Protein AF-A0A7S0ACR6-F1 (afdb_monomer_lite)

Structure (mmCIF, N/CA/C/O backbone):
data_AF-A0A7S0ACR6-F1
#
_entry.id   AF-A0A7S0ACR6-F1
#
loop_
_atom_site.group_PDB
_atom_site.id
_atom_site.type_symbol
_atom_site.label_atom_id
_atom_site.label_alt_id
_atom_site.label_comp_id
_atom_site.label_asym_id
_atom_site.label_entity_id
_atom_site.label_seq_id
_atom_site.pdbx_PDB_ins_code
_atom_site.Cartn_x
_atom_site.Cartn_y
_atom_site.Cartn_z
_atom_site.occupancy
_atom_site.B_iso_or_equiv
_atom_site.auth_seq_id
_atom_site.auth_comp_id
_atom_site.auth_asym_id
_atom_site.auth_atom_id
_atom_site.pdbx_PDB_model_num
ATOM 1 N N . ALA A 1 1 ? 30.383 -49.046 47.111 1.00 48.97 1 ALA A N 1
ATOM 2 C CA . ALA A 1 1 ? 29.188 -48.589 47.847 1.00 48.97 1 ALA A CA 1
ATOM 3 C C . ALA A 1 1 ? 28.003 -48.548 46.883 1.00 48.97 1 ALA A C 1
ATOM 5 O O . ALA A 1 1 ? 27.987 -47.711 45.991 1.00 48.97 1 ALA A O 1
ATOM 6 N N . ARG A 1 2 ? 27.086 -49.520 46.974 1.00 42.91 2 ARG A N 1
ATOM 7 C CA . ARG A 1 2 ? 25.869 -49.611 46.148 1.00 42.91 2 ARG A CA 1
ATOM 8 C C . ARG A 1 2 ? 24.682 -49.187 47.012 1.00 42.91 2 ARG A C 1
ATOM 10 O O . ARG A 1 2 ? 24.525 -49.716 48.106 1.00 42.91 2 ARG A O 1
ATOM 17 N N . ALA A 1 3 ? 23.909 -48.216 46.534 1.00 51.53 3 ALA A N 1
ATOM 18 C CA . ALA A 1 3 ? 22.749 -47.680 47.240 1.00 51.53 3 ALA A CA 1
ATOM 19 C C . ALA A 1 3 ? 21.559 -48.665 47.204 1.00 51.53 3 ALA A C 1
ATOM 21 O O . ALA A 1 3 ? 21.395 -49.372 46.204 1.00 51.53 3 ALA A O 1
ATOM 22 N N . PRO A 1 4 ? 20.733 -48.721 48.266 1.00 60.66 4 PRO A N 1
ATOM 23 C CA . PRO A 1 4 ? 19.616 -49.651 48.364 1.00 60.66 4 PRO A CA 1
ATOM 24 C C . PRO A 1 4 ? 18.423 -49.182 47.519 1.00 60.66 4 PRO A C 1
ATOM 26 O O . PRO A 1 4 ? 17.981 -48.038 47.601 1.00 60.66 4 PRO A O 1
ATOM 29 N N . THR A 1 5 ? 17.893 -50.090 46.704 1.00 65.19 5 THR A N 1
ATOM 30 C CA . THR A 1 5 ? 16.648 -49.916 45.946 1.00 65.19 5 THR A CA 1
ATOM 31 C C . THR A 1 5 ? 15.424 -49.940 46.870 1.00 65.19 5 THR A C 1
ATOM 33 O O . THR A 1 5 ? 15.329 -50.847 47.700 1.00 65.19 5 THR A O 1
ATOM 36 N N . PRO A 1 6 ? 14.465 -49.007 46.719 1.00 65.31 6 PRO A N 1
ATOM 37 C CA . PRO A 1 6 ? 13.260 -48.969 47.541 1.00 65.31 6 PRO A CA 1
ATOM 38 C C . PRO A 1 6 ? 12.220 -50.027 47.117 1.00 65.31 6 PRO A C 1
ATOM 40 O O . PRO A 1 6 ? 12.207 -50.465 45.960 1.00 65.31 6 PRO A O 1
ATOM 43 N N . PRO A 1 7 ? 11.332 -50.436 48.043 1.00 62.00 7 PRO A N 1
ATOM 44 C CA . PRO A 1 7 ? 10.367 -51.504 47.821 1.00 62.00 7 PRO A CA 1
ATOM 45 C C . PRO A 1 7 ? 9.235 -51.075 46.878 1.00 62.00 7 PRO A C 1
ATOM 47 O O . PRO A 1 7 ? 8.673 -49.983 46.974 1.00 62.00 7 PRO A O 1
ATOM 50 N N . ARG A 1 8 ? 8.881 -51.980 45.960 1.00 56.66 8 ARG A N 1
ATOM 51 C CA . ARG A 1 8 ? 7.734 -51.846 45.056 1.00 56.66 8 ARG A CA 1
ATOM 52 C C . ARG A 1 8 ? 6.433 -52.018 45.841 1.00 56.66 8 ARG A C 1
ATOM 54 O O . ARG A 1 8 ? 6.061 -53.135 46.182 1.00 56.66 8 ARG A O 1
ATOM 61 N N . HIS A 1 9 ? 5.722 -50.918 46.066 1.00 57.00 9 HIS A N 1
ATOM 62 C CA . HIS A 1 9 ? 4.336 -50.948 46.521 1.00 57.00 9 HIS A CA 1
ATOM 63 C C . HIS A 1 9 ? 3.421 -51.414 45.380 1.00 57.00 9 HIS A C 1
ATOM 65 O O . HIS A 1 9 ? 3.277 -50.747 44.353 1.00 57.00 9 HIS A O 1
ATOM 71 N N . SER A 1 10 ? 2.797 -52.574 45.567 1.00 56.94 10 SER A N 1
ATOM 72 C CA . SER A 1 10 ? 1.698 -53.090 44.757 1.00 56.94 10 SER A CA 1
ATOM 73 C C . SER A 1 10 ? 0.473 -52.183 44.916 1.00 56.94 10 SER A C 1
ATOM 75 O O . SER A 1 10 ? -0.309 -52.308 45.855 1.00 56.94 10 SER A O 1
ATOM 77 N N . SER A 1 11 ? 0.313 -51.234 43.991 1.00 57.12 11 SER A N 1
ATOM 78 C CA . SER A 1 11 ? -0.896 -50.411 43.893 1.00 57.12 11 SER A CA 1
ATOM 79 C C . SER A 1 11 ? -2.075 -51.270 43.449 1.00 57.12 11 SER A C 1
ATOM 81 O O . SER A 1 11 ? -2.223 -51.600 42.271 1.00 57.12 11 SER A O 1
ATOM 83 N N . VAL A 1 12 ? -2.921 -51.616 44.414 1.00 57.50 12 VAL A N 1
ATOM 84 C CA . VAL A 1 12 ? -4.278 -52.113 44.196 1.00 57.50 12 VAL A CA 1
ATOM 85 C C . VAL A 1 12 ? -5.034 -51.053 43.392 1.00 57.50 12 VAL A C 1
ATOM 87 O O . VAL A 1 12 ? -5.338 -49.971 43.894 1.00 57.50 12 VAL A O 1
ATOM 90 N N . ARG A 1 13 ? -5.304 -51.339 42.113 1.00 55.16 13 ARG A N 1
ATOM 91 C CA . ARG A 1 13 ? -6.190 -50.526 41.272 1.00 55.16 13 ARG A CA 1
ATOM 92 C C . ARG A 1 13 ? -7.619 -50.681 41.787 1.00 55.16 13 ARG A C 1
ATOM 94 O O . ARG A 1 13 ? -8.343 -51.570 41.353 1.00 55.16 13 ARG A O 1
ATOM 101 N N . LEU A 1 14 ? -8.022 -49.797 42.698 1.00 57.03 14 LEU A N 1
ATOM 102 C CA . LEU A 1 14 ? -9.430 -49.486 42.905 1.00 57.03 14 LEU A CA 1
ATOM 103 C C . LEU A 1 14 ? -9.967 -48.872 41.609 1.00 57.03 14 LEU A C 1
ATOM 105 O O . LEU A 1 14 ? -9.632 -47.745 41.245 1.00 57.03 14 LEU A O 1
ATOM 109 N N . SER A 1 15 ? -10.783 -49.643 40.902 1.00 58.97 15 SER A N 1
ATOM 110 C CA . SER A 1 15 ? -11.654 -49.182 39.828 1.00 58.97 15 SER A CA 1
ATOM 111 C C . SER A 1 15 ? -12.593 -48.105 40.374 1.00 58.97 15 SER A C 1
ATOM 113 O O . SER A 1 15 ? -13.616 -48.407 40.985 1.00 58.97 15 SER A O 1
ATOM 115 N N . GLN A 1 16 ? -12.211 -46.840 40.184 1.00 53.81 16 GLN A N 1
ATOM 116 C CA . GLN A 1 16 ? -13.083 -45.706 40.453 1.00 53.81 16 GLN A CA 1
ATOM 117 C C . GLN A 1 16 ? -14.223 -45.677 39.422 1.00 53.81 16 GLN A C 1
ATOM 119 O O . GLN A 1 16 ? -13.953 -45.755 38.219 1.00 53.81 16 GLN A O 1
ATOM 124 N N . PRO A 1 17 ? -15.488 -45.547 39.854 1.00 53.91 17 PRO A N 1
ATOM 125 C CA . PRO A 1 17 ? -16.610 -45.354 38.947 1.00 53.91 17 PRO A CA 1
ATOM 126 C C . PRO A 1 17 ? -16.483 -43.996 38.244 1.00 53.91 17 PRO A C 1
ATOM 128 O O . PRO A 1 17 ? -16.398 -42.943 38.877 1.00 53.91 17 PRO A O 1
ATOM 131 N N . SER A 1 18 ? -16.464 -44.018 36.913 1.00 55.88 18 SER A N 1
ATOM 132 C CA . SER A 1 18 ? -16.371 -42.847 36.041 1.00 55.88 18 SER A CA 1
ATOM 133 C C . SER A 1 18 ? -17.658 -42.004 36.073 1.00 55.88 18 SER A C 1
ATOM 135 O O . SER A 1 18 ? -18.503 -42.099 35.185 1.00 55.88 18 SER A O 1
ATOM 137 N N . LEU A 1 19 ? -17.815 -41.159 37.093 1.00 55.81 19 LEU A N 1
ATOM 138 C CA . LEU A 1 19 ? -18.891 -40.166 37.238 1.00 55.81 19 LEU A CA 1
ATOM 139 C C . LEU A 1 19 ? -18.545 -38.844 36.519 1.00 55.81 19 LEU A C 1
ATOM 141 O O . LEU A 1 19 ? -18.329 -37.825 37.167 1.00 55.81 19 LEU A O 1
ATOM 145 N N . VAL A 1 20 ? -18.449 -38.829 35.181 1.00 57.66 20 VAL A N 1
ATOM 146 C CA . VAL A 1 20 ? -18.057 -37.597 34.438 1.00 57.66 20 VAL A CA 1
ATOM 147 C C . VAL A 1 20 ? -19.019 -37.193 33.303 1.00 57.66 20 VAL A C 1
ATOM 149 O O . VAL A 1 20 ? -18.827 -36.175 32.644 1.00 57.66 20 VAL A O 1
ATOM 152 N N . THR A 1 21 ? -20.135 -37.887 33.080 1.00 58.56 21 THR A N 1
ATOM 153 C CA . THR A 1 21 ? -21.017 -37.593 31.927 1.00 58.56 21 THR A CA 1
ATOM 154 C C . THR A 1 21 ? -22.092 -36.513 32.150 1.00 58.56 21 THR A C 1
ATOM 156 O O . THR A 1 21 ? -22.712 -36.079 31.181 1.00 58.56 21 THR A O 1
ATOM 159 N N . GLY A 1 22 ? -22.274 -35.981 33.366 1.00 57.31 22 GLY A N 1
ATOM 160 C CA . GLY A 1 22 ? -23.359 -35.027 33.678 1.00 57.31 22 GLY A CA 1
ATOM 161 C C . GLY A 1 22 ? -23.128 -33.548 33.310 1.00 57.31 22 GLY A C 1
ATOM 162 O O . GLY A 1 22 ? -24.079 -32.776 33.246 1.00 57.31 22 GLY A O 1
ATOM 163 N N . GLY A 1 23 ? -21.891 -33.113 33.043 1.00 58.72 23 GLY A N 1
ATOM 164 C CA . GLY A 1 23 ? -21.579 -31.681 32.864 1.00 58.72 23 GLY A CA 1
ATOM 165 C C . GLY A 1 23 ? -21.932 -31.083 31.492 1.00 58.72 23 GLY A C 1
ATOM 166 O O . GLY A 1 23 ? -21.976 -29.860 31.339 1.00 58.72 23 GLY A O 1
ATOM 167 N N . ARG A 1 24 ? -22.173 -31.920 30.473 1.00 67.12 24 ARG A N 1
ATOM 168 C CA . ARG A 1 24 ? -22.403 -31.455 29.090 1.00 67.12 24 ARG A CA 1
ATOM 169 C C . ARG A 1 24 ? -23.808 -30.889 28.868 1.00 67.12 24 ARG A C 1
ATOM 171 O O . ARG A 1 24 ? -23.956 -29.934 28.110 1.00 67.12 24 ARG A O 1
ATOM 178 N N . THR A 1 25 ? -24.821 -31.423 29.546 1.00 74.19 25 THR A N 1
ATOM 179 C CA . THR A 1 25 ? -26.224 -31.011 29.362 1.00 74.19 25 THR A CA 1
ATOM 180 C C . THR A 1 25 ? -26.511 -29.642 29.983 1.00 74.19 25 THR A C 1
ATOM 182 O O . THR A 1 25 ? -27.193 -28.823 29.368 1.00 74.19 25 THR A O 1
ATOM 185 N N . LEU A 1 26 ? -25.916 -29.336 31.143 1.00 77.69 26 LEU A N 1
ATOM 186 C CA . LEU A 1 26 ? -26.096 -28.045 31.819 1.00 77.69 26 LEU A CA 1
ATOM 187 C C . LEU A 1 26 ? -25.532 -26.876 30.994 1.00 77.69 26 LEU A C 1
ATOM 189 O O . LEU A 1 26 ? -26.211 -25.867 30.806 1.00 77.69 26 LEU A O 1
ATOM 193 N N . ARG A 1 27 ? -24.328 -27.036 30.424 1.00 83.69 27 ARG A N 1
ATOM 194 C CA . ARG A 1 27 ? -23.722 -26.019 29.543 1.00 83.69 27 ARG A CA 1
ATOM 195 C C . ARG A 1 27 ? -24.548 -25.785 28.282 1.00 83.69 27 ARG A C 1
ATOM 197 O O . ARG A 1 27 ? -24.642 -24.654 27.815 1.00 83.69 27 ARG A O 1
ATOM 204 N N . HIS A 1 28 ? -25.162 -26.835 27.737 1.00 88.50 28 HIS A N 1
ATOM 205 C CA . HIS A 1 28 ? -26.002 -26.706 26.551 1.00 88.50 28 HIS A CA 1
ATOM 206 C C . HIS A 1 28 ? -27.299 -25.938 26.844 1.00 88.50 28 HIS A C 1
ATOM 208 O O . HIS A 1 28 ? -27.712 -25.115 26.024 1.00 88.50 28 HIS A O 1
ATOM 214 N N . ARG A 1 29 ? -27.915 -26.161 28.014 1.00 88.56 29 ARG A N 1
ATOM 215 C CA . ARG A 1 29 ? -29.108 -25.419 28.452 1.00 88.56 29 ARG A CA 1
ATOM 216 C C . ARG A 1 29 ? -28.797 -23.940 28.682 1.00 88.56 29 ARG A C 1
ATOM 218 O O . ARG A 1 29 ? -29.515 -23.097 28.160 1.00 88.56 29 ARG A O 1
ATOM 225 N N . GLN A 1 30 ? -27.691 -23.635 29.364 1.00 92.44 30 GLN A N 1
ATOM 226 C CA . GLN A 1 30 ? -27.240 -22.254 29.582 1.00 92.44 30 GLN A CA 1
ATOM 227 C C . GLN A 1 30 ? -26.920 -21.531 28.267 1.00 92.44 30 GLN A C 1
ATOM 229 O O . GLN A 1 30 ? -27.293 -20.378 28.092 1.00 92.44 30 GLN A O 1
ATOM 234 N N . ARG A 1 31 ? -26.273 -22.212 27.310 1.00 92.25 31 ARG A N 1
ATOM 235 C CA . ARG A 1 31 ? -25.980 -21.629 25.993 1.00 92.25 31 ARG A CA 1
ATOM 236 C C . ARG A 1 31 ? -27.249 -21.352 25.186 1.00 92.25 31 ARG A C 1
ATOM 238 O O . ARG A 1 31 ? -27.299 -20.324 24.529 1.00 92.25 31 ARG A O 1
ATOM 245 N N . ARG A 1 32 ? -28.254 -22.237 25.239 1.00 94.00 32 ARG A N 1
ATOM 246 C CA . ARG A 1 32 ? -29.556 -21.996 24.591 1.00 94.00 32 ARG A CA 1
ATOM 247 C C . ARG A 1 32 ? -30.261 -20.783 25.187 1.00 94.00 32 ARG A C 1
ATOM 249 O O . ARG A 1 32 ? -30.632 -19.907 24.427 1.00 94.00 32 ARG A O 1
ATOM 256 N N . GLN A 1 33 ? -30.338 -20.698 26.515 1.00 94.69 33 GLN A N 1
ATOM 257 C CA . GLN A 1 33 ? -30.935 -19.541 27.190 1.00 94.69 33 GLN A CA 1
ATOM 258 C C . GLN A 1 33 ? -30.212 -18.231 26.850 1.00 94.69 33 GLN A C 1
ATOM 260 O O . GLN A 1 33 ? -30.859 -17.221 26.621 1.00 94.69 33 GLN A O 1
ATOM 265 N N . LEU A 1 34 ? -28.876 -18.242 26.761 1.00 94.44 34 LEU A N 1
ATOM 266 C CA . LEU A 1 34 ? -28.110 -17.065 26.340 1.00 94.44 34 LEU A CA 1
ATOM 267 C C . LEU A 1 34 ? -28.430 -16.649 24.894 1.00 94.44 34 LEU A C 1
ATOM 269 O O . LEU A 1 34 ? -28.537 -15.461 24.621 1.00 94.44 34 LEU A O 1
ATOM 273 N N . VAL A 1 35 ? -28.535 -17.610 23.970 1.00 95.31 35 VAL A N 1
ATOM 274 C CA . VAL A 1 35 ? -28.866 -17.325 22.563 1.00 95.31 35 VAL A CA 1
ATOM 275 C C . VAL A 1 35 ? -30.284 -16.777 22.448 1.00 95.31 35 VAL A C 1
ATOM 277 O O . VAL A 1 35 ? -30.465 -15.770 21.785 1.00 95.31 35 VAL A O 1
ATOM 280 N N . GLU A 1 36 ? -31.242 -17.367 23.160 1.00 96.50 36 GLU A N 1
ATOM 281 C CA . GLU A 1 36 ? -32.637 -16.913 23.199 1.00 96.50 36 GLU A CA 1
ATOM 282 C C . GLU A 1 36 ? -32.746 -15.480 23.745 1.00 96.50 36 GLU A C 1
ATOM 284 O O . GLU A 1 36 ? -33.357 -14.628 23.113 1.00 96.50 36 GLU A O 1
ATOM 289 N N . MET A 1 37 ? -32.038 -15.163 24.838 1.00 94.31 37 MET A N 1
ATOM 290 C CA . MET A 1 37 ? -31.958 -13.788 25.353 1.00 94.31 37 MET A CA 1
ATOM 291 C C . MET A 1 37 ? -31.299 -12.806 24.370 1.00 94.31 37 MET A C 1
ATOM 293 O O . MET A 1 37 ? -31.645 -11.627 24.346 1.00 94.31 37 MET A O 1
ATOM 297 N N . LEU A 1 38 ? -30.306 -13.256 23.593 1.00 92.69 38 LEU A N 1
ATOM 298 C CA . LEU A 1 38 ? -29.653 -12.423 22.579 1.00 92.69 38 LEU A CA 1
ATOM 299 C C . LEU A 1 38 ? -30.563 -12.193 21.370 1.00 92.69 38 LEU A C 1
ATOM 301 O O . LEU A 1 38 ? -30.569 -11.090 20.838 1.00 92.69 38 LEU A O 1
ATOM 305 N N . GLU A 1 39 ? -31.308 -13.207 20.935 1.00 93.88 39 GLU A N 1
ATOM 306 C CA . GLU A 1 39 ? -32.289 -13.095 19.852 1.00 93.88 39 GLU A CA 1
ATOM 307 C C . GLU A 1 39 ? -33.421 -12.147 20.255 1.00 93.88 39 GLU A C 1
ATOM 309 O O . GLU A 1 39 ? -33.674 -11.184 19.534 1.00 93.88 39 GLU A O 1
ATOM 314 N N . GLU A 1 40 ? -33.994 -12.320 21.451 1.00 95.94 40 GLU A N 1
ATOM 315 C CA . GLU A 1 40 ? -35.027 -11.428 21.992 1.00 95.94 40 GLU A CA 1
ATOM 316 C C . GLU A 1 40 ? -34.527 -9.979 22.072 1.00 95.94 40 GLU A C 1
ATOM 318 O O . GLU A 1 40 ? -35.188 -9.072 21.575 1.00 95.94 40 GLU A O 1
ATOM 323 N N . GLY A 1 41 ? -33.318 -9.747 22.598 1.00 91.44 41 GLY A N 1
ATOM 324 C CA . GLY A 1 41 ? -32.744 -8.400 22.666 1.00 91.44 41 GLY A CA 1
ATOM 325 C C . GLY A 1 41 ? -32.419 -7.781 21.297 1.00 91.44 41 GLY A C 1
ATOM 326 O O . GLY A 1 41 ? -32.387 -6.556 21.160 1.00 91.44 41 GLY A O 1
ATOM 327 N N . VAL A 1 42 ? -32.153 -8.597 20.270 1.00 92.19 42 VAL A N 1
ATOM 328 C CA . VAL A 1 42 ? -31.971 -8.125 18.886 1.00 92.19 42 VAL A CA 1
ATOM 329 C C . VAL A 1 42 ? -33.321 -7.768 18.261 1.00 92.19 42 VAL A C 1
ATOM 331 O O . VAL A 1 42 ? -33.407 -6.742 17.584 1.00 92.19 42 VAL A O 1
ATOM 334 N N . GLU A 1 43 ? -34.366 -8.559 18.513 1.00 92.19 43 GLU A N 1
ATOM 335 C CA . GLU A 1 43 ? -35.729 -8.306 18.033 1.00 92.19 43 GLU A CA 1
ATOM 336 C C . GLU A 1 43 ? -36.370 -7.081 18.697 1.00 92.19 43 GLU A C 1
ATOM 338 O O . GLU A 1 43 ? -36.975 -6.264 18.002 1.00 92.19 43 GLU A O 1
ATOM 343 N N . THR A 1 44 ? -36.187 -6.889 20.010 1.00 92.38 44 THR A N 1
ATOM 344 C CA . THR A 1 44 ? -36.667 -5.685 20.717 1.00 92.38 44 THR A CA 1
ATOM 345 C C . THR A 1 44 ? -35.893 -4.427 20.331 1.00 92.38 44 THR A C 1
ATOM 347 O O . THR A 1 44 ? -36.361 -3.312 20.560 1.00 92.38 44 THR A O 1
ATOM 350 N N . GLY A 1 45 ? -34.719 -4.583 19.713 1.00 86.06 45 GLY A N 1
ATOM 351 C CA . GLY A 1 45 ? -33.837 -3.487 19.328 1.00 86.06 45 GLY A CA 1
ATOM 352 C C . GLY A 1 45 ? -32.964 -2.954 20.469 1.00 86.06 45 GLY A C 1
ATOM 353 O O . GLY A 1 45 ? -32.146 -2.064 20.227 1.00 86.06 45 GLY A O 1
ATOM 354 N N . ASP A 1 46 ? -33.062 -3.522 21.675 1.00 83.88 46 ASP A N 1
ATOM 355 C CA . ASP A 1 46 ? -32.230 -3.156 22.831 1.00 83.88 46 ASP A CA 1
ATOM 356 C C . ASP A 1 46 ? -30.744 -3.497 22.608 1.00 83.88 46 ASP A C 1
ATOM 358 O O . ASP A 1 46 ? -29.851 -2.836 23.142 1.00 83.88 46 ASP A O 1
ATOM 362 N N . LEU A 1 47 ? -30.459 -4.500 21.768 1.00 82.62 47 LEU A N 1
ATOM 363 C CA . LEU A 1 47 ? -29.115 -4.891 21.327 1.00 82.62 47 LEU A CA 1
ATOM 364 C C . LEU A 1 47 ? -28.725 -4.295 19.964 1.00 82.62 47 LEU A C 1
ATOM 366 O O . LEU A 1 47 ? -27.842 -4.830 19.285 1.00 82.62 47 LEU A O 1
ATOM 370 N N . GLN A 1 48 ? -29.328 -3.181 19.536 1.00 80.44 48 GLN A N 1
ATOM 371 C CA . GLN A 1 48 ? -28.822 -2.471 18.362 1.00 80.44 48 GLN A CA 1
ATOM 372 C C . GLN A 1 48 ? -27.456 -1.854 18.667 1.00 80.44 48 GLN A C 1
ATOM 374 O O . GLN A 1 48 ? -27.320 -0.874 19.398 1.00 80.44 48 GLN A O 1
ATOM 379 N N . ALA A 1 49 ? -26.413 -2.423 18.064 1.00 79.94 49 ALA A N 1
ATOM 380 C CA . ALA A 1 49 ? -25.107 -1.791 18.045 1.00 79.94 49 ALA A CA 1
ATOM 381 C C . ALA A 1 49 ? -25.223 -0.454 17.299 1.00 79.94 49 ALA A C 1
ATOM 383 O O . ALA A 1 49 ? -25.428 -0.430 16.085 1.00 79.94 49 ALA A O 1
ATOM 384 N N . ASP A 1 50 ? -25.086 0.667 18.010 1.00 87.50 50 ASP A N 1
ATOM 385 C CA . ASP A 1 50 ? -25.050 1.977 17.367 1.00 87.50 50 ASP A CA 1
ATOM 386 C C . ASP A 1 50 ? -23.735 2.130 16.593 1.00 87.50 50 ASP A C 1
ATOM 388 O O . ASP A 1 50 ? -22.739 2.646 17.091 1.00 87.50 50 ASP A O 1
ATOM 392 N N . TRP A 1 51 ? -23.707 1.680 15.340 1.00 85.50 51 TRP A N 1
ATOM 393 C CA . TRP A 1 51 ? -22.523 1.754 14.481 1.00 85.50 51 TRP A CA 1
ATOM 394 C C . TRP A 1 51 ? -22.023 3.192 14.278 1.00 85.50 51 TRP A C 1
ATOM 396 O O . TRP A 1 51 ? -20.861 3.400 13.916 1.00 85.50 51 TRP A O 1
ATOM 406 N N . ARG A 1 52 ? -22.866 4.205 14.534 1.00 90.25 52 ARG A N 1
ATOM 407 C CA . ARG A 1 52 ? -22.504 5.619 14.385 1.00 90.25 52 ARG A CA 1
ATOM 408 C C . ARG A 1 52 ? -21.456 6.039 15.407 1.00 90.25 52 ARG A C 1
ATOM 410 O O . ARG A 1 52 ? -20.622 6.879 15.068 1.00 90.25 52 ARG A O 1
ATOM 417 N N . ILE A 1 53 ? -21.427 5.428 16.595 1.00 92.06 53 ILE A N 1
ATOM 418 C CA . ILE A 1 53 ? -20.414 5.731 17.621 1.00 92.06 53 ILE A CA 1
ATOM 419 C C . ILE A 1 53 ? -19.010 5.307 17.171 1.00 92.06 53 ILE A C 1
ATOM 421 O O . ILE A 1 53 ? -18.023 5.937 17.541 1.00 92.06 53 ILE A O 1
ATOM 425 N N . TYR A 1 54 ? -18.912 4.280 16.323 1.00 92.88 54 TYR A N 1
ATOM 426 C CA . TYR A 1 54 ? -17.654 3.785 15.755 1.00 92.88 54 TYR A CA 1
ATOM 427 C C . TYR A 1 54 ? -17.247 4.513 14.467 1.00 92.88 54 TYR A C 1
ATOM 429 O O . TYR A 1 54 ? -16.272 4.136 13.810 1.00 92.88 54 TYR A O 1
ATOM 437 N N . ARG A 1 55 ? -17.963 5.573 14.077 1.00 95.19 55 ARG A N 1
ATOM 438 C CA . ARG A 1 55 ? -17.638 6.340 12.876 1.00 95.19 55 ARG A CA 1
ATOM 439 C C . ARG A 1 55 ? -16.314 7.073 13.062 1.00 95.19 55 ARG A C 1
ATOM 441 O O . ARG A 1 55 ? -16.175 7.915 13.944 1.00 95.19 55 ARG A O 1
ATOM 448 N N . ILE A 1 56 ? -15.358 6.814 12.168 1.00 95.69 56 ILE A N 1
ATOM 449 C CA . ILE A 1 56 ? -14.061 7.505 12.167 1.00 95.69 56 ILE A CA 1
ATOM 450 C C . ILE A 1 56 ? -14.297 9.024 12.042 1.00 95.69 56 ILE A C 1
ATOM 452 O O . ILE A 1 56 ? -14.939 9.447 11.062 1.00 95.69 56 ILE A O 1
ATOM 456 N N . PRO A 1 57 ? -13.779 9.841 12.982 1.00 96.00 57 PRO A N 1
ATOM 457 C CA . PRO A 1 57 ? -13.874 11.296 12.936 1.00 96.00 57 PRO A CA 1
ATOM 458 C C . PRO A 1 57 ? -13.386 11.883 11.605 1.00 96.00 57 PRO A C 1
ATOM 460 O O . PRO A 1 57 ? -12.457 11.374 10.977 1.00 96.00 57 PRO A O 1
ATOM 463 N N . ALA A 1 58 ? -14.020 12.965 11.147 1.00 95.94 58 ALA A N 1
ATOM 464 C CA . ALA A 1 58 ? -13.765 13.524 9.815 1.00 95.94 58 ALA A CA 1
ATOM 465 C C . ALA A 1 58 ? -12.332 14.060 9.633 1.00 95.94 58 ALA A C 1
ATOM 467 O O . ALA A 1 58 ? -11.795 14.028 8.527 1.00 95.94 58 ALA A O 1
ATOM 468 N N . ASN A 1 59 ? -11.706 14.560 10.698 1.00 95.62 59 ASN A N 1
ATOM 469 C CA . ASN A 1 59 ? -10.299 14.968 10.712 1.00 95.62 59 ASN A CA 1
ATOM 470 C C . ASN A 1 59 ? -9.363 13.771 10.475 1.00 95.62 59 ASN A C 1
ATOM 472 O O . ASN A 1 59 ? -8.544 13.822 9.562 1.00 95.62 59 ASN A O 1
ATOM 476 N N . GLU A 1 60 ? -9.545 12.682 11.221 1.00 95.12 60 GLU A N 1
ATOM 477 C CA . GLU A 1 60 ? -8.719 11.469 11.125 1.00 95.12 60 GLU A CA 1
ATOM 478 C C . GLU A 1 60 ? -8.906 10.762 9.782 1.00 95.12 60 GLU A C 1
ATOM 480 O O . GLU A 1 60 ? -7.942 10.374 9.126 1.00 95.12 60 GLU A O 1
ATOM 485 N N . ARG A 1 61 ? -10.155 10.682 9.308 1.00 95.19 61 ARG A N 1
ATOM 486 C CA . ARG A 1 61 ? -10.475 10.125 7.990 1.00 95.19 61 ARG A CA 1
ATOM 487 C C . ARG A 1 61 ? -9.759 10.882 6.873 1.00 95.19 61 ARG A C 1
ATOM 489 O O . ARG A 1 61 ? -9.145 10.259 6.013 1.00 95.19 61 ARG A O 1
ATOM 496 N N . ARG A 1 62 ? -9.825 12.221 6.886 1.00 95.44 62 ARG A N 1
ATOM 497 C CA . ARG A 1 62 ? -9.136 13.063 5.895 1.00 95.44 62 ARG A CA 1
ATOM 498 C C . ARG A 1 62 ? -7.625 12.879 5.964 1.00 95.44 62 ARG A C 1
ATOM 500 O O . ARG A 1 62 ? -7.008 12.709 4.922 1.00 95.44 62 ARG A O 1
ATOM 507 N N . ALA A 1 63 ? -7.047 12.858 7.165 1.00 92.69 63 ALA A N 1
ATOM 508 C CA . ALA A 1 63 ? -5.613 12.643 7.341 1.00 92.69 63 ALA A CA 1
ATOM 509 C C . ALA A 1 63 ? -5.154 11.306 6.730 1.00 92.69 63 ALA A C 1
ATOM 511 O O . ALA A 1 63 ? -4.206 11.284 5.945 1.00 92.69 63 ALA A O 1
ATOM 512 N N . MET A 1 64 ? -5.875 10.217 7.010 1.00 93.50 64 MET A N 1
ATOM 513 C CA . MET A 1 64 ? -5.562 8.883 6.489 1.00 93.50 64 MET A CA 1
ATOM 514 C C . MET A 1 64 ? -5.714 8.788 4.967 1.00 93.50 64 MET A C 1
ATOM 516 O O . MET A 1 64 ? -4.832 8.248 4.300 1.00 93.50 64 MET A O 1
ATOM 520 N N . ILE A 1 65 ? -6.786 9.357 4.402 1.00 93.31 65 ILE A N 1
ATOM 521 C CA . ILE A 1 65 ? -6.993 9.400 2.945 1.00 93.31 65 ILE A CA 1
ATOM 522 C C . ILE A 1 65 ? -5.867 10.186 2.262 1.00 93.31 65 ILE A C 1
ATOM 524 O O . ILE A 1 65 ? -5.282 9.699 1.296 1.00 93.31 65 ILE A O 1
ATOM 528 N N . THR A 1 66 ? -5.521 11.371 2.775 1.00 94.75 66 THR A N 1
ATOM 529 C CA . THR A 1 66 ? -4.442 12.202 2.219 1.00 94.75 66 THR A CA 1
ATOM 530 C C . THR A 1 66 ? -3.098 11.482 2.262 1.00 94.75 66 THR A C 1
ATOM 532 O O . THR A 1 66 ? -2.356 11.495 1.276 1.00 94.75 66 THR A O 1
ATOM 535 N N . GLN A 1 67 ? -2.778 10.831 3.384 1.00 90.31 67 GLN A N 1
ATOM 536 C CA . GLN A 1 67 ? -1.536 10.078 3.539 1.00 90.31 67 GLN A CA 1
ATOM 537 C C . GLN A 1 67 ? -1.463 8.925 2.537 1.00 90.31 67 GLN A C 1
ATOM 539 O O . GLN A 1 67 ? -0.459 8.769 1.840 1.00 90.31 67 GLN A O 1
ATOM 544 N N . TYR A 1 68 ? -2.536 8.146 2.432 1.00 93.56 68 TYR A N 1
ATOM 545 C CA . TYR A 1 68 ? -2.604 7.031 1.504 1.00 93.56 68 TYR A CA 1
ATOM 546 C C . TYR A 1 68 ? -2.472 7.486 0.046 1.00 93.56 68 TYR A C 1
ATOM 548 O O . TYR A 1 68 ? -1.667 6.935 -0.704 1.00 93.56 68 TYR A O 1
ATOM 556 N N . TYR A 1 69 ? -3.204 8.531 -0.346 1.00 94.31 69 TYR A N 1
ATOM 557 C CA . TYR A 1 69 ? -3.121 9.082 -1.696 1.00 94.31 69 TYR A CA 1
ATOM 558 C C . TYR A 1 69 ? -1.704 9.569 -2.022 1.00 94.31 69 TYR A C 1
ATOM 560 O O . TYR A 1 69 ? -1.157 9.229 -3.069 1.00 94.31 69 TYR A O 1
ATOM 568 N N . SER A 1 70 ? -1.064 10.283 -1.091 1.00 93.00 70 SER A N 1
ATOM 569 C CA . SER A 1 70 ? 0.324 10.731 -1.245 1.00 93.00 70 SER A CA 1
ATOM 570 C C . SER A 1 70 ? 1.284 9.553 -1.439 1.00 93.00 70 SER A C 1
ATOM 572 O O . SER A 1 70 ? 2.145 9.593 -2.316 1.00 93.00 70 SER A O 1
ATOM 574 N N . MET A 1 71 ? 1.113 8.465 -0.679 1.00 91.12 71 MET A N 1
ATOM 575 C CA . MET A 1 71 ? 1.902 7.243 -0.862 1.00 91.12 71 MET A CA 1
ATOM 576 C C . MET A 1 71 ? 1.670 6.605 -2.237 1.00 91.12 71 MET A C 1
ATOM 578 O O . MET A 1 71 ? 2.641 6.218 -2.889 1.00 91.12 71 MET A O 1
ATOM 582 N N . LYS A 1 72 ? 0.418 6.523 -2.708 1.00 91.75 72 LYS A N 1
ATOM 583 C CA . LYS A 1 72 ? 0.095 6.009 -4.050 1.00 91.75 72 LYS A CA 1
ATOM 584 C C . LYS A 1 72 ? 0.735 6.854 -5.154 1.00 91.75 72 LYS A C 1
ATOM 5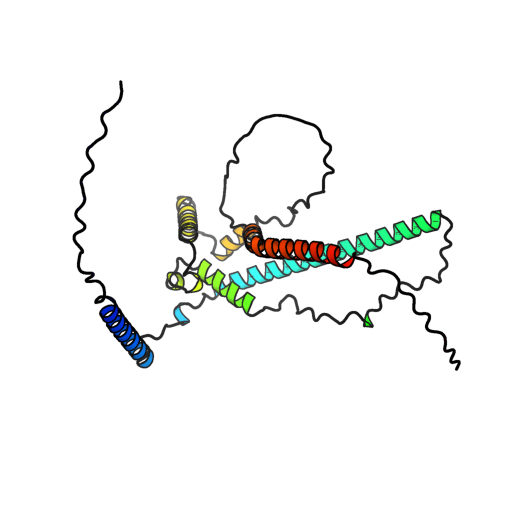86 O O . LYS A 1 72 ? 1.351 6.292 -6.060 1.00 91.75 72 LYS A O 1
ATOM 591 N N . VAL A 1 73 ? 0.658 8.182 -5.054 1.00 94.00 73 VAL A N 1
ATOM 592 C CA . VAL A 1 73 ? 1.306 9.113 -5.995 1.00 94.00 73 VAL A CA 1
ATOM 593 C C . VAL A 1 73 ? 2.814 8.884 -6.027 1.00 94.00 73 VAL A C 1
ATOM 595 O O . VAL A 1 73 ? 3.381 8.697 -7.101 1.00 94.00 73 VAL A O 1
ATOM 598 N N . LEU A 1 74 ? 3.465 8.831 -4.862 1.00 93.12 74 LEU A N 1
ATOM 599 C CA . LEU A 1 74 ? 4.909 8.606 -4.769 1.00 93.12 74 LEU A CA 1
ATOM 600 C C . LEU A 1 74 ? 5.319 7.248 -5.344 1.00 93.12 74 LEU A C 1
ATOM 602 O O . LEU A 1 74 ? 6.303 7.162 -6.077 1.00 93.12 74 LEU A O 1
ATOM 606 N N . LYS A 1 75 ? 4.560 6.186 -5.047 1.00 91.19 75 LYS A N 1
ATOM 607 C CA . LYS A 1 75 ? 4.803 4.847 -5.599 1.00 91.19 75 LYS A CA 1
ATOM 608 C C . LYS A 1 75 ? 4.711 4.861 -7.125 1.00 91.19 75 LYS A C 1
ATOM 610 O O . LYS A 1 75 ? 5.584 4.306 -7.788 1.00 91.19 75 LYS A O 1
ATOM 615 N N . ARG A 1 76 ? 3.698 5.532 -7.682 1.00 90.19 76 ARG A N 1
ATOM 616 C CA . ARG A 1 76 ? 3.543 5.678 -9.133 1.00 90.19 76 ARG A CA 1
ATOM 617 C C . ARG A 1 76 ? 4.691 6.469 -9.750 1.00 90.19 76 ARG A C 1
ATOM 619 O O . ARG A 1 76 ? 5.262 6.002 -10.727 1.00 90.19 76 ARG A O 1
ATOM 626 N N . ALA A 1 77 ? 5.046 7.615 -9.173 1.00 92.44 77 ALA A N 1
ATOM 627 C CA . ALA A 1 77 ? 6.144 8.444 -9.663 1.00 92.44 77 ALA A CA 1
ATOM 628 C C . ALA A 1 77 ? 7.455 7.647 -9.718 1.00 92.44 77 ALA A C 1
ATOM 630 O O . ALA A 1 77 ? 8.107 7.614 -10.754 1.00 92.44 77 ALA A O 1
ATOM 631 N N . ARG A 1 78 ? 7.782 6.899 -8.654 1.00 93.25 78 ARG A N 1
ATOM 632 C CA . ARG A 1 78 ? 8.961 6.014 -8.620 1.00 93.25 78 ARG A CA 1
ATOM 633 C C . ARG A 1 78 ? 8.919 4.932 -9.694 1.00 93.25 78 ARG A C 1
ATOM 635 O O . ARG A 1 78 ? 9.922 4.694 -10.356 1.00 93.25 78 ARG A O 1
ATOM 642 N N . SER A 1 79 ? 7.768 4.288 -9.875 1.00 88.06 79 SER A N 1
ATOM 643 C CA . SER A 1 79 ? 7.596 3.272 -10.915 1.00 88.06 79 SER A CA 1
ATOM 644 C C . SER A 1 79 ? 7.778 3.857 -12.317 1.00 88.06 79 SER A C 1
ATOM 646 O O . SER A 1 79 ? 8.411 3.219 -13.151 1.00 88.06 79 SER A O 1
ATOM 648 N N . GLN A 1 80 ? 7.281 5.071 -12.566 1.00 90.88 80 GLN A N 1
ATOM 649 C CA . GLN A 1 80 ? 7.467 5.769 -13.838 1.00 90.88 80 GLN A CA 1
ATOM 650 C C . GLN A 1 80 ? 8.927 6.162 -14.070 1.00 90.88 80 GLN A C 1
ATOM 652 O O . GLN A 1 80 ? 9.432 5.952 -15.168 1.00 90.88 80 GLN A O 1
ATOM 657 N N . THR A 1 81 ? 9.618 6.677 -13.050 1.00 94.25 81 THR A N 1
ATOM 658 C CA . THR A 1 81 ? 11.053 6.982 -13.134 1.00 94.25 81 THR A CA 1
ATOM 659 C C . THR A 1 81 ? 11.860 5.727 -13.448 1.00 94.25 81 THR A C 1
ATOM 661 O O . THR A 1 81 ? 12.636 5.732 -14.394 1.00 94.25 81 THR A O 1
ATOM 664 N N . SER A 1 82 ? 11.617 4.629 -12.729 1.00 92.38 82 SER A N 1
ATOM 665 C CA . SER A 1 82 ? 12.310 3.358 -12.962 1.00 92.38 82 SER A CA 1
ATOM 666 C C . SER A 1 82 ? 12.036 2.788 -14.358 1.00 92.38 82 SER A C 1
ATOM 668 O O . SER A 1 82 ? 12.957 2.321 -15.024 1.00 92.38 82 SER A O 1
ATOM 670 N N . PHE A 1 83 ? 10.790 2.867 -14.835 1.00 92.81 83 PHE A N 1
ATOM 671 C CA . PHE A 1 83 ? 10.445 2.472 -16.200 1.00 92.81 83 PHE A CA 1
ATOM 672 C C . PHE A 1 83 ? 11.192 3.322 -17.236 1.00 92.81 83 PHE A C 1
ATOM 674 O O . PHE A 1 83 ? 11.783 2.785 -18.169 1.00 92.81 83 PHE A O 1
ATOM 681 N N . HIS A 1 84 ? 11.213 4.640 -17.048 1.00 92.50 84 HIS A N 1
ATOM 682 C CA . HIS A 1 84 ? 11.912 5.560 -17.937 1.00 92.50 84 HIS A CA 1
ATOM 683 C C . HIS A 1 84 ? 13.424 5.295 -17.973 1.00 92.50 84 HIS A C 1
ATOM 685 O O . HIS A 1 84 ? 14.003 5.234 -19.054 1.00 92.50 84 HIS A O 1
ATOM 691 N N . GLU A 1 85 ? 14.056 5.070 -16.819 1.00 94.25 85 GLU A N 1
ATOM 692 C CA . GLU A 1 85 ? 15.473 4.695 -16.728 1.00 94.25 85 GLU A CA 1
ATOM 693 C C . GLU A 1 85 ? 15.769 3.393 -17.484 1.00 94.25 85 GLU A C 1
ATOM 695 O O . GLU A 1 85 ? 16.754 3.316 -18.217 1.00 94.25 85 GLU A O 1
ATOM 700 N N . CYS A 1 86 ? 14.897 2.387 -17.366 1.00 94.62 86 CYS A N 1
ATOM 701 C CA . CYS A 1 86 ? 15.034 1.123 -18.089 1.00 94.62 86 CYS A CA 1
ATOM 702 C C . CYS A 1 86 ? 14.953 1.321 -19.610 1.00 94.62 86 CYS A C 1
ATOM 704 O O . CYS A 1 86 ? 15.799 0.807 -20.342 1.00 94.62 86 CYS A O 1
ATOM 706 N N . VAL A 1 87 ? 13.993 2.119 -20.089 1.00 92.94 87 VAL A N 1
ATOM 707 C CA . VAL A 1 87 ? 13.868 2.454 -21.517 1.00 92.94 87 VAL A CA 1
ATOM 708 C C . VAL A 1 87 ? 15.103 3.207 -22.012 1.00 92.94 87 VAL A C 1
ATOM 710 O O . VAL A 1 87 ? 15.639 2.880 -23.068 1.00 92.94 87 VAL A O 1
ATOM 713 N N . GLN A 1 88 ? 15.600 4.180 -21.245 1.00 95.38 88 GLN A N 1
ATOM 714 C CA . GLN A 1 88 ? 16.819 4.908 -21.597 1.00 95.38 88 GLN A CA 1
ATOM 715 C C . GLN A 1 88 ? 18.028 3.976 -21.709 1.00 95.38 88 GLN A C 1
ATOM 717 O O . GLN A 1 88 ? 18.779 4.073 -22.678 1.00 95.38 88 GLN A O 1
ATOM 722 N N . GLN A 1 89 ? 18.202 3.057 -20.757 1.00 94.75 89 GLN A N 1
ATOM 723 C CA . GLN A 1 89 ? 19.277 2.065 -20.798 1.00 94.75 89 GLN A CA 1
ATOM 724 C C . GLN A 1 89 ? 19.147 1.135 -22.005 1.00 94.75 89 GLN A C 1
ATOM 726 O O . GLN A 1 89 ? 20.136 0.903 -22.692 1.00 94.75 89 GLN A O 1
ATOM 731 N N . ALA A 1 90 ? 17.939 0.659 -22.314 1.00 92.88 90 ALA A N 1
ATOM 732 C CA . ALA A 1 90 ? 17.696 -0.181 -23.483 1.00 92.88 90 ALA A CA 1
ATOM 733 C C . ALA A 1 90 ? 18.088 0.524 -24.793 1.00 92.88 90 ALA A C 1
ATOM 735 O O . ALA A 1 90 ? 18.776 -0.068 -25.619 1.00 92.88 90 ALA A O 1
ATOM 736 N N . VAL A 1 91 ? 17.736 1.806 -24.947 1.00 90.56 91 VAL A N 1
ATOM 737 C CA . VAL A 1 91 ? 18.125 2.615 -26.117 1.00 90.56 91 VAL A CA 1
ATOM 738 C C . VAL A 1 91 ? 19.641 2.814 -26.191 1.00 90.56 91 VAL A C 1
ATOM 740 O O . VAL A 1 91 ? 20.216 2.808 -27.279 1.00 90.56 91 VAL A O 1
ATOM 743 N N . VAL A 1 92 ? 20.316 3.001 -25.052 1.00 94.38 92 VAL A N 1
ATOM 744 C CA . VAL A 1 92 ? 21.785 3.084 -25.013 1.00 94.38 92 VAL A CA 1
ATOM 745 C C . VAL A 1 92 ? 22.407 1.760 -25.460 1.00 94.38 92 VAL A C 1
ATOM 747 O O . VAL A 1 92 ? 23.253 1.774 -26.351 1.00 94.38 92 VAL A O 1
ATOM 750 N N . TYR A 1 93 ? 21.939 0.626 -24.933 1.00 94.94 93 TYR A N 1
ATOM 751 C CA . TYR A 1 93 ? 22.430 -0.696 -25.327 1.00 94.94 93 TYR A CA 1
ATOM 752 C C . TYR A 1 93 ? 22.185 -1.005 -26.805 1.00 94.94 93 TYR A C 1
ATOM 754 O O . TYR A 1 93 ? 23.072 -1.522 -27.477 1.00 94.94 93 TYR A O 1
ATOM 762 N N . GLU A 1 94 ? 21.020 -0.644 -27.343 1.00 90.19 94 GLU A N 1
ATOM 763 C CA . GLU A 1 94 ? 20.724 -0.788 -28.770 1.00 90.19 94 GLU A CA 1
ATOM 764 C C . GLU A 1 94 ? 21.739 -0.019 -29.630 1.00 90.19 94 GLU A C 1
ATOM 766 O O . GLU A 1 94 ? 22.287 -0.556 -30.596 1.00 90.19 94 GLU A O 1
ATOM 771 N N . ARG A 1 95 ? 22.057 1.225 -29.246 1.00 91.19 95 ARG A N 1
ATOM 772 C CA . ARG A 1 95 ? 23.062 2.044 -29.939 1.00 91.19 95 ARG A CA 1
ATOM 773 C C . ARG A 1 95 ? 24.456 1.435 -29.857 1.00 91.19 95 ARG A C 1
ATOM 775 O O . ARG A 1 95 ? 25.163 1.449 -30.861 1.00 91.19 95 ARG A O 1
ATOM 782 N N . GLU A 1 96 ? 24.850 0.914 -28.698 1.00 95.00 96 GLU A N 1
ATOM 783 C CA . GLU A 1 96 ? 26.143 0.248 -28.505 1.00 95.00 96 GLU A CA 1
ATOM 784 C C . GLU A 1 96 ? 26.268 -1.004 -29.381 1.00 95.00 96 GLU A C 1
ATOM 786 O O . GLU A 1 96 ? 27.270 -1.168 -30.076 1.00 95.00 96 GLU A O 1
ATOM 791 N N . VAL A 1 97 ? 25.232 -1.848 -29.430 1.00 93.69 97 VAL A N 1
ATOM 792 C CA . VAL A 1 97 ? 25.195 -3.038 -30.296 1.00 93.69 97 VAL A CA 1
ATOM 793 C C . VAL A 1 97 ? 25.278 -2.642 -31.767 1.00 93.69 97 VAL A C 1
ATOM 795 O O . VAL A 1 97 ? 26.059 -3.221 -32.519 1.00 93.69 97 VAL A O 1
ATOM 798 N N . HIS A 1 98 ? 24.527 -1.625 -32.188 1.00 87.81 98 HIS A N 1
ATOM 799 C CA . HIS A 1 98 ? 24.572 -1.149 -33.567 1.00 87.81 98 HIS A CA 1
ATOM 800 C C . HIS A 1 98 ? 25.959 -0.597 -33.942 1.00 87.81 98 HIS A C 1
ATOM 802 O O . HIS A 1 98 ? 26.474 -0.881 -35.024 1.00 87.81 98 HIS A O 1
ATOM 808 N N . GLN A 1 99 ? 26.606 0.148 -33.040 1.00 92.44 99 GLN A N 1
ATOM 809 C CA . GLN A 1 99 ? 27.983 0.617 -33.229 1.00 92.44 99 GLN A CA 1
ATOM 810 C C . GLN A 1 99 ? 28.980 -0.543 -33.313 1.00 92.44 99 GLN A C 1
ATOM 812 O O . GLN A 1 99 ? 29.860 -0.527 -34.172 1.00 92.44 99 GLN A O 1
ATOM 817 N N . PHE A 1 100 ? 28.825 -1.556 -32.460 1.00 95.25 100 PHE A N 1
ATOM 818 C CA . PHE A 1 100 ? 29.646 -2.760 -32.485 1.00 95.25 100 PHE A CA 1
ATOM 819 C C . PHE A 1 100 ? 29.498 -3.507 -33.814 1.00 95.25 100 PHE A C 1
ATOM 821 O O . PHE A 1 100 ? 30.498 -3.805 -34.455 1.00 95.25 100 PHE A O 1
ATOM 828 N N . LEU A 1 101 ? 28.274 -3.740 -34.293 1.00 93.44 101 LEU A N 1
ATOM 829 C CA . LEU A 1 101 ? 28.039 -4.389 -35.589 1.00 93.44 101 LEU A CA 1
ATOM 830 C C . LEU A 1 101 ? 28.675 -3.606 -36.742 1.00 93.44 101 LEU A C 1
ATOM 832 O O . LEU A 1 101 ? 29.337 -4.191 -37.600 1.00 93.44 101 LEU A O 1
ATOM 836 N N . LYS A 1 102 ? 28.552 -2.275 -36.719 1.00 92.75 102 LYS A N 1
ATOM 837 C CA . LYS A 1 102 ? 29.188 -1.399 -37.706 1.00 92.75 102 LYS A CA 1
ATOM 838 C C . LYS A 1 102 ? 30.715 -1.535 -37.709 1.00 92.75 102 LYS A C 1
ATOM 840 O O . LYS A 1 102 ? 31.323 -1.500 -38.775 1.00 92.75 102 LYS A O 1
ATOM 845 N N . PHE A 1 103 ? 31.337 -1.719 -36.543 1.00 95.94 103 PHE A N 1
ATOM 846 C CA . PHE A 1 103 ? 32.781 -1.954 -36.431 1.00 95.94 103 PHE A CA 1
ATOM 847 C C . PHE A 1 103 ? 33.230 -3.243 -37.145 1.00 95.94 103 PHE A C 1
ATOM 849 O O . PHE A 1 103 ? 34.313 -3.267 -37.721 1.00 95.94 103 PHE A O 1
ATOM 856 N N . PHE A 1 104 ? 32.385 -4.279 -37.192 1.00 97.00 104 PHE A N 1
ATOM 857 C CA . PHE A 1 104 ? 32.653 -5.528 -37.925 1.00 97.00 104 PHE A CA 1
ATOM 858 C C . PHE A 1 104 ? 32.324 -5.463 -39.425 1.00 97.00 104 PHE A C 1
ATOM 860 O O . PHE A 1 104 ? 32.327 -6.490 -40.100 1.00 97.00 104 PHE A O 1
ATOM 867 N N . GLY A 1 105 ? 32.047 -4.274 -39.964 1.00 94.69 105 GLY A N 1
ATOM 868 C CA . GLY A 1 105 ? 31.723 -4.105 -41.379 1.00 94.69 105 GLY A CA 1
ATOM 869 C C . GLY A 1 105 ? 30.293 -4.506 -41.737 1.00 94.69 105 GLY A C 1
ATOM 870 O O . GLY A 1 105 ? 29.991 -4.645 -42.920 1.00 94.69 105 GLY A O 1
ATOM 871 N N . ALA A 1 106 ? 29.396 -4.668 -40.754 1.00 93.19 106 ALA A N 1
ATOM 872 C CA . ALA A 1 106 ? 27.973 -4.739 -41.055 1.00 93.19 106 ALA A CA 1
ATOM 873 C C . ALA A 1 106 ? 27.540 -3.378 -41.618 1.00 93.19 106 ALA A C 1
ATOM 875 O O . ALA A 1 106 ? 27.493 -2.377 -40.895 1.00 93.19 106 ALA A O 1
ATOM 876 N N . GLU A 1 107 ? 27.268 -3.319 -42.921 1.00 84.69 107 GLU A N 1
ATOM 877 C CA . GLU A 1 107 ? 26.730 -2.111 -43.528 1.00 84.69 107 GLU A CA 1
ATOM 878 C C . GLU A 1 107 ? 25.344 -1.836 -42.946 1.00 84.69 107 GLU A C 1
ATOM 880 O O . GLU A 1 107 ? 24.456 -2.693 -42.954 1.00 84.69 107 GLU A O 1
ATOM 885 N N . SER A 1 108 ? 25.164 -0.621 -42.427 1.00 73.94 108 SER A N 1
ATOM 886 C CA . SER A 1 108 ? 23.872 -0.107 -41.982 1.00 73.94 108 SER A CA 1
ATOM 887 C C . SER A 1 108 ? 22.976 0.100 -43.203 1.00 73.94 108 SER A C 1
ATOM 889 O O . SER A 1 108 ? 22.764 1.228 -43.646 1.00 73.94 108 SER A O 1
ATOM 891 N N . SER A 1 109 ? 22.486 -0.987 -43.795 1.00 77.12 109 SER A N 1
ATOM 892 C CA . SER A 1 109 ? 21.466 -0.885 -44.827 1.00 77.12 109 SER A CA 1
ATOM 893 C C . SER A 1 109 ? 20.234 -0.216 -44.194 1.00 77.12 109 SER A C 1
ATOM 895 O O . SER A 1 109 ? 19.756 -0.654 -43.144 1.00 77.12 109 SER A O 1
ATOM 897 N N . PRO A 1 110 ? 19.705 0.870 -44.783 1.00 65.75 110 PRO A N 1
ATOM 898 C CA . PRO A 1 110 ? 18.556 1.595 -44.238 1.00 65.75 110 PRO A CA 1
ATOM 899 C C . PRO A 1 110 ? 17.246 0.784 -44.279 1.00 65.75 110 PRO A C 1
ATOM 901 O O . PRO A 1 110 ? 16.194 1.305 -43.927 1.00 65.75 110 PRO A O 1
ATOM 904 N N . SER A 1 111 ? 17.282 -0.489 -44.691 1.00 55.38 111 SER A N 1
ATOM 905 C CA . SER A 1 111 ? 16.120 -1.379 -44.766 1.00 55.38 111 SER A CA 1
ATOM 906 C C . SER A 1 111 ? 15.703 -1.977 -43.424 1.00 55.38 111 SER A C 1
ATOM 908 O O . SER A 1 111 ? 14.754 -2.761 -43.383 1.00 55.38 111 SER A O 1
ATOM 910 N N . HIS A 1 112 ? 16.367 -1.625 -42.320 1.00 57.06 112 HIS A N 1
ATOM 911 C CA . HIS A 1 112 ? 15.849 -1.952 -41.001 1.00 57.06 112 HIS A CA 1
ATOM 912 C C . HIS A 1 112 ? 14.672 -1.023 -40.708 1.00 57.06 112 HIS A C 1
ATOM 914 O O . HIS A 1 112 ? 14.819 0.041 -40.106 1.00 57.06 112 HIS A O 1
ATOM 920 N N . ASN A 1 113 ? 13.488 -1.430 -41.171 1.00 62.25 113 ASN A N 1
ATOM 921 C CA . ASN A 1 113 ? 12.234 -0.878 -40.686 1.00 62.25 113 ASN A CA 1
ATOM 922 C C . ASN A 1 113 ? 12.351 -0.816 -39.156 1.00 62.25 113 ASN A C 1
ATOM 924 O O . ASN A 1 113 ? 12.702 -1.845 -38.556 1.00 62.25 113 ASN A O 1
ATOM 928 N N . PRO A 1 114 ? 12.151 0.362 -38.529 1.00 65.44 114 PRO A N 1
ATOM 929 C CA . PRO A 1 114 ? 12.173 0.458 -37.078 1.00 65.44 114 PRO A CA 1
ATOM 930 C C . PRO A 1 114 ? 11.236 -0.631 -36.595 1.00 65.44 114 PRO A C 1
ATOM 932 O O . PRO A 1 114 ? 10.114 -0.692 -37.107 1.00 65.44 114 PRO A O 1
ATOM 935 N N . VAL A 1 115 ? 11.735 -1.534 -35.738 1.00 65.50 115 VAL A N 1
ATOM 936 C CA . VAL A 1 115 ? 10.969 -2.667 -35.209 1.00 65.50 115 VAL A CA 1
ATOM 937 C C . VAL A 1 115 ? 9.626 -2.096 -34.816 1.00 65.50 115 VAL A C 1
ATOM 939 O O . VAL A 1 115 ? 9.514 -1.347 -33.846 1.00 65.50 115 VAL A O 1
ATOM 942 N N . THR A 1 116 ? 8.633 -2.327 -35.671 1.00 67.56 116 THR A N 1
ATOM 943 C CA . THR A 1 116 ? 7.336 -1.705 -35.508 1.00 67.56 116 THR A CA 1
ATOM 944 C C . THR A 1 116 ? 6.733 -2.593 -34.460 1.00 67.56 116 THR A C 1
ATOM 946 O O . THR A 1 116 ? 6.216 -3.661 -34.779 1.00 67.56 116 THR A O 1
ATOM 949 N N . ILE A 1 117 ? 6.984 -2.245 -33.194 1.00 71.56 117 ILE A N 1
ATOM 950 C CA . ILE A 1 117 ? 6.439 -2.954 -32.050 1.00 71.56 117 ILE A CA 1
ATOM 951 C C . ILE A 1 117 ? 4.956 -3.009 -32.355 1.00 71.56 117 ILE A C 1
ATOM 953 O O . ILE A 1 117 ? 4.308 -1.965 -32.437 1.00 71.56 117 ILE A O 1
ATOM 957 N N . ASN A 1 118 ? 4.469 -4.208 -32.671 1.00 73.25 118 ASN A N 1
ATOM 958 C CA . ASN A 1 118 ? 3.119 -4.393 -33.155 1.00 73.25 118 ASN A CA 1
ATOM 959 C C . ASN A 1 118 ? 2.189 -4.179 -31.960 1.00 73.25 118 ASN A C 1
ATOM 961 O O . ASN A 1 118 ? 1.800 -5.117 -31.264 1.00 73.25 118 ASN A O 1
ATOM 965 N N . THR A 1 119 ? 1.901 -2.910 -31.680 1.00 73.06 119 THR A N 1
ATOM 966 C CA . THR A 1 119 ? 1.072 -2.448 -30.567 1.00 73.06 119 THR A CA 1
ATOM 967 C C . THR A 1 119 ? -0.347 -2.984 -30.681 1.00 73.06 119 THR A C 1
ATOM 969 O O . THR A 1 119 ? -1.037 -3.049 -29.670 1.00 73.06 119 THR A O 1
ATOM 972 N N . ALA A 1 120 ? -0.753 -3.459 -31.865 1.00 73.69 120 ALA A N 1
ATOM 973 C CA . ALA A 1 120 ? -2.041 -4.103 -32.090 1.00 73.69 120 ALA A CA 1
ATOM 974 C C . ALA A 1 120 ? -2.248 -5.368 -31.236 1.00 73.69 120 ALA A C 1
ATOM 976 O O . ALA A 1 120 ? -3.383 -5.665 -30.874 1.00 73.69 120 ALA A O 1
ATOM 977 N N . ASN A 1 121 ? -1.172 -6.077 -30.861 1.00 70.12 121 ASN A N 1
ATOM 978 C CA . ASN A 1 121 ? -1.257 -7.269 -30.006 1.00 70.12 121 ASN A CA 1
ATOM 979 C C . ASN A 1 121 ? -1.007 -6.985 -28.522 1.00 70.12 121 ASN A C 1
ATOM 981 O O . ASN A 1 121 ? -1.204 -7.874 -27.691 1.00 70.12 121 ASN A O 1
ATOM 985 N N . MET A 1 122 ? -0.614 -5.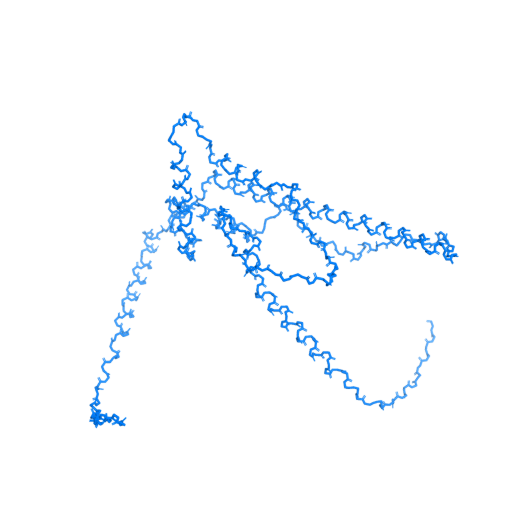761 -28.156 1.00 68.12 122 MET A N 1
ATOM 986 C CA . MET A 1 122 ? -0.669 -5.354 -26.758 1.00 68.12 122 MET A CA 1
ATOM 987 C C . MET A 1 122 ? -2.129 -5.056 -26.448 1.00 68.12 122 MET A C 1
ATOM 989 O O . MET A 1 122 ? -2.575 -3.916 -26.569 1.00 68.12 122 MET A O 1
ATOM 993 N N . GLN A 1 123 ? -2.884 -6.096 -26.070 1.00 70.19 123 GLN A N 1
ATOM 994 C CA . GLN A 1 123 ? -4.168 -5.902 -25.407 1.00 70.19 123 GLN A CA 1
ATOM 995 C C . GLN A 1 123 ? -3.957 -4.812 -24.368 1.00 70.19 123 GLN A C 1
ATOM 997 O O . GLN A 1 123 ? -3.078 -4.938 -23.512 1.00 70.19 123 GLN A O 1
ATOM 1002 N N . ALA A 1 124 ? -4.704 -3.719 -24.510 1.00 69.62 124 ALA A N 1
ATOM 1003 C CA . ALA A 1 124 ? -4.666 -2.623 -23.572 1.00 69.62 124 ALA A CA 1
ATOM 1004 C C . ALA A 1 124 ? -5.076 -3.202 -22.222 1.00 69.62 124 ALA A C 1
ATOM 1006 O O . ALA A 1 124 ? -6.262 -3.343 -21.927 1.00 69.62 124 ALA A O 1
ATOM 1007 N N . VAL A 1 125 ? -4.086 -3.606 -21.424 1.00 70.12 125 VAL A N 1
ATOM 1008 C CA . VAL A 1 125 ? -4.295 -3.941 -20.029 1.00 70.12 125 VAL A CA 1
ATOM 1009 C C . VAL A 1 125 ? -4.908 -2.676 -19.478 1.00 70.12 125 VAL A C 1
ATOM 1011 O O . VAL A 1 125 ? -4.247 -1.636 -19.444 1.00 70.12 125 VAL A O 1
ATOM 1014 N N . SER A 1 126 ? -6.204 -2.741 -19.177 1.00 68.88 126 SER A N 1
ATOM 1015 C CA . SER A 1 126 ? -6.958 -1.631 -18.622 1.00 68.88 126 SER A CA 1
ATOM 1016 C C . SER A 1 126 ? -6.325 -1.312 -17.278 1.00 68.88 126 SER A C 1
ATOM 1018 O O . SER A 1 126 ? -6.715 -1.848 -16.240 1.00 68.88 126 SER A O 1
ATOM 1020 N N . MET A 1 127 ? -5.289 -0.479 -17.301 1.00 79.50 127 MET A N 1
ATOM 1021 C CA . MET A 1 127 ? -4.653 0.014 -16.105 1.00 79.50 127 MET A CA 1
ATOM 1022 C C . MET A 1 127 ? -5.669 0.944 -15.481 1.00 79.50 127 MET A C 1
ATOM 1024 O O . MET A 1 127 ? -5.852 2.078 -15.933 1.00 79.50 127 MET A O 1
ATOM 1028 N N . LEU A 1 128 ? -6.361 0.425 -14.467 1.00 84.44 128 LEU A N 1
ATOM 1029 C CA . LEU A 1 128 ? -7.218 1.235 -13.626 1.00 84.44 128 LEU A CA 1
ATOM 1030 C C . LEU A 1 128 ? -6.439 2.499 -13.249 1.00 84.44 128 LEU A C 1
ATOM 1032 O O . LEU A 1 128 ? -5.238 2.422 -12.947 1.00 84.44 128 LEU A O 1
ATOM 1036 N N . PRO A 1 129 ? -7.083 3.673 -13.293 1.00 87.81 129 PRO A N 1
ATOM 1037 C CA . PRO A 1 129 ? -6.409 4.894 -12.912 1.00 87.81 129 PRO A CA 1
ATOM 1038 C C . PRO A 1 129 ? -5.791 4.742 -11.524 1.00 87.81 129 PRO A C 1
ATOM 1040 O O . PRO A 1 129 ? -6.386 4.136 -10.641 1.00 87.81 129 PRO A O 1
ATOM 1043 N N . PHE A 1 130 ? -4.604 5.300 -11.295 1.00 85.88 130 PHE A N 1
ATOM 1044 C CA . PHE A 1 130 ? -3.890 5.084 -10.028 1.00 85.88 130 PHE A CA 1
ATOM 1045 C C . PHE A 1 130 ? -4.642 5.594 -8.786 1.00 85.88 130 PHE A C 1
ATOM 1047 O O . PHE A 1 130 ? -4.316 5.202 -7.671 1.00 85.88 130 PHE A O 1
ATOM 1054 N N . TRP A 1 131 ? -5.610 6.497 -8.973 1.00 86.69 131 TRP A N 1
ATOM 1055 C CA . TRP A 1 131 ? -6.498 6.994 -7.921 1.00 86.69 131 TRP A CA 1
ATOM 1056 C C . TRP A 1 131 ? -7.671 6.057 -7.631 1.00 86.69 131 TRP A C 1
ATOM 1058 O O . TRP A 1 131 ? -8.431 6.308 -6.698 1.00 86.69 131 TRP A O 1
ATOM 1068 N N . HIS A 1 132 ? -7.841 5.001 -8.425 1.00 90.94 132 HIS A N 1
ATOM 1069 C CA . HIS A 1 132 ? -8.828 3.977 -8.158 1.00 90.94 132 HIS A CA 1
ATOM 1070 C C . HIS A 1 132 ? -8.484 3.271 -6.847 1.00 90.94 132 HIS A C 1
ATOM 1072 O O . HIS A 1 132 ? -7.316 3.000 -6.534 1.00 90.94 132 HIS A O 1
ATOM 1078 N N . PHE A 1 133 ? -9.531 3.024 -6.077 1.00 90.25 133 PHE A N 1
ATOM 1079 C CA . PHE A 1 133 ? -9.479 2.351 -4.797 1.00 90.25 133 PHE A CA 1
ATOM 1080 C C . PHE A 1 133 ? -10.246 1.051 -4.922 1.00 90.25 133 PHE A C 1
ATOM 1082 O O . PHE A 1 133 ? -11.412 1.068 -5.317 1.00 90.25 133 PHE A O 1
ATOM 1089 N N . THR A 1 134 ? -9.613 -0.051 -4.547 1.00 93.81 134 THR A N 1
ATOM 1090 C CA . THR A 1 134 ? -10.349 -1.295 -4.351 1.00 93.81 134 THR A CA 1
ATOM 1091 C C . THR A 1 134 ? -11.105 -1.246 -3.024 1.00 93.81 134 THR A C 1
ATOM 1093 O O . THR A 1 134 ? -10.766 -0.484 -2.111 1.00 93.81 134 THR A O 1
ATOM 1096 N N . GLU A 1 135 ? -12.148 -2.061 -2.907 1.00 95.00 135 GLU A N 1
ATOM 1097 C CA . GLU A 1 135 ? -12.892 -2.211 -1.654 1.00 95.00 135 GLU A CA 1
ATOM 1098 C C . GLU A 1 135 ? -11.970 -2.644 -0.504 1.00 95.00 135 GLU A C 1
ATOM 1100 O O . GLU A 1 135 ? -11.998 -2.053 0.576 1.00 95.00 135 GLU A O 1
ATOM 1105 N N . ASP A 1 136 ? -11.065 -3.587 -0.770 1.00 94.25 136 ASP A N 1
ATOM 1106 C CA . ASP A 1 136 ? -10.080 -4.065 0.201 1.00 94.25 136 ASP A CA 1
ATOM 1107 C C . ASP A 1 136 ? -9.177 -2.944 0.727 1.00 94.25 136 ASP A C 1
ATOM 1109 O O . ASP A 1 136 ? -8.888 -2.870 1.924 1.00 94.25 136 ASP A O 1
ATOM 1113 N N . GLU A 1 137 ? -8.752 -2.026 -0.147 1.00 94.44 137 GLU A N 1
ATOM 1114 C CA . GLU A 1 137 ? -7.955 -0.866 0.250 1.00 94.44 137 GLU A CA 1
ATOM 1115 C C . GLU A 1 137 ? -8.750 0.052 1.187 1.00 94.44 137 GLU A C 1
ATOM 1117 O O . GLU A 1 137 ? -8.212 0.518 2.195 1.00 94.44 137 GLU A O 1
ATOM 1122 N N . PHE A 1 138 ? -10.040 0.270 0.916 1.00 93.69 138 PHE A N 1
ATOM 1123 C CA . PHE A 1 138 ? -10.919 1.027 1.809 1.00 93.69 138 PHE A CA 1
ATOM 1124 C C . PHE A 1 138 ? -11.082 0.352 3.171 1.00 93.69 138 PHE A C 1
ATOM 1126 O O . PHE A 1 138 ? -10.930 1.015 4.202 1.00 93.69 138 PHE A O 1
ATOM 1133 N N . LEU A 1 139 ? -11.354 -0.954 3.195 1.00 93.00 139 LEU A N 1
ATOM 1134 C CA . LEU A 1 139 ? -11.497 -1.725 4.431 1.00 93.00 139 LEU A CA 1
ATOM 1135 C C . LEU A 1 139 ? -10.206 -1.697 5.256 1.00 93.00 139 LEU A C 1
ATOM 1137 O O . LEU A 1 139 ? -10.245 -1.475 6.470 1.00 93.00 139 LEU A O 1
ATOM 1141 N N . MET A 1 140 ? -9.054 -1.815 4.597 1.00 93.38 140 MET A N 1
ATOM 1142 C CA . MET A 1 140 ? -7.746 -1.677 5.230 1.00 93.38 140 MET A CA 1
ATOM 1143 C C . MET A 1 140 ? -7.548 -0.276 5.828 1.00 93.38 140 MET A C 1
ATOM 1145 O O . MET A 1 140 ? -7.109 -0.160 6.974 1.00 93.38 140 MET A O 1
ATOM 1149 N N . LEU A 1 141 ? -7.907 0.799 5.115 1.00 94.44 141 LEU A N 1
ATOM 1150 C CA . LEU A 1 141 ? -7.821 2.167 5.648 1.00 94.44 141 LEU A CA 1
ATOM 1151 C C . LEU A 1 141 ? -8.715 2.363 6.874 1.00 94.44 141 LEU A C 1
ATOM 1153 O O . LEU A 1 141 ? -8.299 3.012 7.838 1.00 94.44 141 LEU A O 1
ATOM 1157 N N . ILE A 1 142 ? -9.927 1.807 6.854 1.00 93.06 142 ILE A N 1
ATOM 1158 C CA . ILE A 1 142 ? -10.861 1.856 7.984 1.00 93.06 142 ILE A CA 1
ATOM 1159 C C . ILE A 1 142 ? -10.257 1.132 9.189 1.00 93.06 142 ILE A C 1
ATOM 1161 O O . ILE A 1 142 ? -10.224 1.697 10.286 1.00 93.06 142 ILE A O 1
ATOM 1165 N N . ALA A 1 143 ? -9.714 -0.070 8.987 1.00 93.75 143 ALA A N 1
ATOM 1166 C CA . ALA A 1 143 ? -9.065 -0.843 10.040 1.00 93.75 143 ALA A CA 1
ATOM 1167 C C . ALA A 1 143 ? -7.876 -0.085 10.650 1.00 93.75 143 ALA A C 1
ATOM 1169 O O . ALA A 1 143 ? -7.819 0.083 11.868 1.00 93.75 143 ALA A O 1
ATOM 1170 N N . LEU A 1 144 ? -6.976 0.454 9.822 1.00 93.38 144 LEU A N 1
ATOM 1171 C CA . LEU A 1 144 ? -5.825 1.240 10.283 1.00 93.38 144 LEU A CA 1
ATOM 1172 C C . LEU A 1 144 ? -6.252 2.503 11.040 1.00 93.38 144 LEU A C 1
ATOM 1174 O O . LEU A 1 144 ? -5.663 2.840 12.067 1.00 93.38 144 LEU A O 1
ATOM 1178 N N . SER A 1 145 ? -7.308 3.177 10.583 1.00 95.31 145 SER A N 1
ATOM 1179 C CA . SER A 1 145 ? -7.865 4.352 11.264 1.00 95.31 145 SER A CA 1
ATOM 1180 C C . SER A 1 145 ? -8.452 3.985 12.632 1.00 95.31 145 SER A C 1
ATOM 1182 O O . SER A 1 145 ? -8.193 4.658 13.629 1.00 95.31 145 SER A O 1
ATOM 1184 N N . ALA A 1 146 ? -9.197 2.881 12.725 1.00 94.62 146 ALA A N 1
ATOM 1185 C CA . ALA A 1 146 ? -9.734 2.392 13.994 1.00 94.62 146 ALA A CA 1
ATOM 1186 C C . ALA A 1 146 ? -8.622 1.960 14.970 1.00 94.62 146 ALA A C 1
ATOM 1188 O O . ALA A 1 146 ? -8.724 2.185 16.178 1.00 94.62 146 ALA A O 1
ATOM 1189 N N . GLN A 1 147 ? -7.528 1.397 14.454 1.00 93.94 147 GLN A N 1
ATOM 1190 C CA . GLN A 1 147 ? -6.327 1.072 15.228 1.00 93.94 147 GLN A CA 1
ATOM 1191 C C . GLN A 1 147 ? -5.568 2.324 15.681 1.00 93.94 147 GLN A C 1
ATOM 1193 O O . GLN A 1 147 ? -5.016 2.360 16.788 1.00 93.94 147 GLN A O 1
ATOM 1198 N N . ALA A 1 148 ? -5.532 3.381 14.862 1.00 92.62 148 ALA A N 1
ATOM 1199 C CA . ALA A 1 148 ? -5.027 4.702 15.246 1.00 92.62 148 ALA A CA 1
ATOM 1200 C C . ALA A 1 148 ? -5.756 5.228 16.488 1.00 92.62 148 ALA A C 1
ATOM 1202 O O . ALA A 1 148 ? -5.116 5.710 17.425 1.00 92.62 148 ALA A O 1
ATOM 1203 N N . LEU A 1 149 ? -7.067 5.000 16.531 1.00 94.56 149 LEU A N 1
ATOM 1204 C CA . LEU A 1 149 ? -7.988 5.481 17.552 1.00 94.56 149 LEU A CA 1
ATOM 1205 C C . LEU A 1 149 ? -8.190 4.537 18.740 1.00 94.56 149 LEU A C 1
ATOM 1207 O O . LEU A 1 149 ? -8.988 4.837 19.610 1.00 94.56 149 LEU A O 1
ATOM 1211 N N . ILE A 1 150 ? -7.435 3.444 18.871 1.00 94.44 150 ILE A N 1
ATOM 1212 C CA . ILE A 1 150 ? -7.643 2.426 19.924 1.00 94.44 150 ILE A CA 1
ATOM 1213 C C . ILE A 1 150 ? -7.730 2.966 21.371 1.00 94.44 150 ILE A C 1
ATOM 1215 O O . ILE A 1 150 ? -8.299 2.3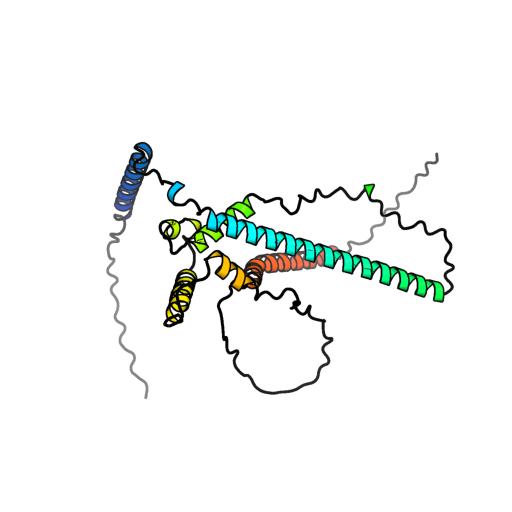19 22.247 1.00 94.44 150 ILE A O 1
ATOM 1219 N N . LYS A 1 151 ? -7.159 4.145 21.647 1.00 91.44 151 LYS A N 1
ATOM 1220 C CA . LYS A 1 151 ? -7.187 4.784 22.974 1.00 91.44 151 LYS A CA 1
ATOM 1221 C C . LYS A 1 151 ? -8.422 5.643 23.226 1.00 91.44 151 LYS A C 1
ATOM 1223 O O . LYS A 1 151 ? -8.703 5.956 24.381 1.00 91.44 151 LYS A O 1
ATOM 1228 N N . THR A 1 152 ? -9.128 6.062 22.183 1.00 94.38 152 THR A N 1
ATOM 1229 C CA . THR A 1 152 ? -10.349 6.852 22.315 1.00 94.38 152 THR A CA 1
ATOM 1230 C C . THR A 1 152 ? -11.535 5.901 22.442 1.00 94.38 152 THR A C 1
ATOM 1232 O O . THR A 1 152 ? -11.646 4.906 21.725 1.00 94.38 152 THR A O 1
ATOM 1235 N N . LYS A 1 153 ? -12.437 6.161 23.393 1.00 92.75 153 LYS A N 1
ATOM 1236 C CA . LYS A 1 153 ? -13.737 5.478 23.397 1.00 92.75 153 LYS A CA 1
ATOM 1237 C C . LYS A 1 153 ? -14.545 6.008 22.201 1.00 92.75 153 LYS A C 1
ATOM 1239 O O . LYS A 1 153 ? -14.477 7.212 21.953 1.00 92.75 153 LYS A O 1
ATOM 1244 N N . PRO A 1 154 ? -15.264 5.159 21.448 1.00 93.38 154 PRO A N 1
ATOM 1245 C CA . PRO A 1 154 ? -15.532 3.733 21.683 1.00 93.38 154 PRO A CA 1
ATOM 1246 C C . PRO A 1 154 ? -14.566 2.769 20.962 1.00 93.38 154 PRO A C 1
ATOM 1248 O O . PRO A 1 154 ? -14.716 1.554 21.057 1.00 93.38 154 PRO A O 1
ATOM 1251 N N . PHE A 1 155 ? -13.545 3.269 20.263 1.00 94.38 155 PHE A N 1
ATOM 1252 C CA . PHE A 1 155 ? -12.669 2.473 19.393 1.00 94.38 155 PHE A CA 1
ATOM 1253 C C . PHE A 1 155 ? -11.839 1.401 20.107 1.00 94.38 155 PHE A C 1
ATOM 1255 O O . PHE A 1 155 ? -11.353 0.479 19.451 1.00 94.38 155 PHE A O 1
ATOM 1262 N N . LYS A 1 156 ? -11.709 1.453 21.436 1.00 91.94 156 LYS A N 1
ATOM 1263 C CA . LYS A 1 156 ? -11.065 0.391 22.225 1.00 91.94 156 LYS A CA 1
ATOM 1264 C C . LYS A 1 156 ? -11.647 -1.000 21.929 1.00 91.94 156 LYS A C 1
ATOM 1266 O O . LYS A 1 156 ? -10.884 -1.955 21.790 1.00 91.94 156 LYS A O 1
ATOM 1271 N N . ASP A 1 157 ? -12.966 -1.082 21.759 1.00 89.75 157 ASP A N 1
ATOM 1272 C CA . ASP A 1 157 ? -13.701 -2.339 21.564 1.00 89.75 157 ASP A CA 1
ATOM 1273 C C . ASP A 1 157 ? -14.047 -2.613 20.089 1.00 89.75 157 ASP A C 1
ATOM 1275 O O . ASP A 1 157 ? -14.800 -3.537 19.772 1.00 89.75 157 ASP A O 1
ATOM 1279 N N . HIS A 1 158 ? -13.479 -1.825 19.170 1.00 91.00 158 HIS A N 1
ATOM 1280 C CA . HIS A 1 158 ? -13.708 -1.957 17.734 1.00 91.00 158 HIS A CA 1
ATOM 1281 C C . HIS A 1 158 ? -13.260 -3.342 17.217 1.00 91.00 158 HIS A C 1
ATOM 1283 O O . HIS A 1 158 ? -12.190 -3.817 17.612 1.00 91.00 158 HIS A O 1
ATOM 1289 N N . PRO A 1 159 ? -14.002 -3.988 16.292 1.00 89.50 159 PRO A N 1
ATOM 1290 C CA . PRO A 1 159 ? -13.659 -5.316 15.769 1.00 89.50 159 PRO A CA 1
ATOM 1291 C C . PRO A 1 159 ? -12.246 -5.392 15.172 1.00 89.50 159 PRO A C 1
ATOM 1293 O O . PRO A 1 159 ? -11.517 -6.327 15.478 1.00 89.50 159 PRO A O 1
ATOM 1296 N N . ALA A 1 160 ? -11.797 -4.365 14.441 1.00 90.88 160 ALA A N 1
ATOM 1297 C CA . ALA A 1 160 ? -10.424 -4.286 13.906 1.00 90.88 160 ALA A CA 1
ATOM 1298 C C . ALA A 1 160 ? -9.302 -4.263 14.973 1.00 90.88 160 ALA A C 1
ATOM 1300 O O . ALA A 1 160 ? -8.126 -4.398 14.636 1.00 90.88 160 ALA A O 1
ATOM 1301 N N . ASN A 1 161 ? -9.655 -4.076 16.250 1.00 90.75 161 ASN A N 1
ATOM 1302 C CA . ASN A 1 161 ? -8.734 -4.084 17.386 1.00 90.75 161 ASN A CA 1
ATOM 1303 C C . ASN A 1 161 ? -8.805 -5.393 18.195 1.00 90.75 161 ASN A C 1
ATOM 1305 O O . ASN A 1 161 ? -7.988 -5.585 19.105 1.00 90.75 161 ASN A O 1
ATOM 1309 N N . LYS A 1 162 ? -9.761 -6.289 17.899 1.00 87.56 162 LYS A N 1
ATOM 1310 C CA . LYS A 1 162 ? -9.912 -7.605 18.535 1.00 87.56 162 LYS A CA 1
ATOM 1311 C C . LYS A 1 162 ? -8.946 -8.586 17.859 1.00 87.56 162 LYS A C 1
ATOM 1313 O O . LYS A 1 162 ? -9.216 -9.063 16.770 1.00 87.56 162 LYS A O 1
ATOM 1318 N N . GLY A 1 163 ? -7.799 -8.848 18.487 1.00 84.44 163 GLY A N 1
ATOM 1319 C CA . GLY A 1 163 ? -6.783 -9.780 17.966 1.00 84.44 163 GLY A CA 1
ATOM 1320 C C . GLY A 1 163 ? -5.384 -9.185 17.808 1.00 84.44 163 GLY A C 1
ATOM 1321 O O . GLY A 1 163 ? -4.440 -9.914 17.526 1.00 84.44 163 GLY A O 1
ATOM 1322 N N . LEU A 1 164 ? -5.218 -7.880 18.044 1.00 84.88 164 LEU A N 1
ATOM 1323 C CA . LEU A 1 164 ? -3.882 -7.298 18.134 1.00 84.88 164 LEU A CA 1
ATOM 1324 C C . LEU A 1 164 ? -3.165 -7.837 19.383 1.00 84.88 164 LEU A C 1
ATOM 1326 O O . LEU A 1 164 ? -3.750 -7.777 20.471 1.00 84.88 164 LEU A O 1
ATOM 1330 N N . PRO A 1 165 ? -1.914 -8.321 19.269 1.00 85.31 165 PRO A N 1
ATOM 1331 C CA . PRO A 1 165 ? -1.141 -8.743 20.427 1.00 85.31 165 PRO A CA 1
ATOM 1332 C C . PRO A 1 165 ? -1.005 -7.587 21.426 1.00 85.31 165 PRO A C 1
ATOM 1334 O O . PRO A 1 165 ? -0.794 -6.429 21.055 1.00 85.31 165 PRO A O 1
ATOM 1337 N N . GLU A 1 166 ? -1.117 -7.903 22.717 1.00 81.50 166 GLU A N 1
ATOM 1338 C CA . GLU A 1 166 ? -1.124 -6.912 23.804 1.00 81.50 166 GLU A CA 1
ATOM 1339 C C . GLU A 1 166 ? 0.163 -6.061 23.835 1.00 81.50 166 GLU A C 1
ATOM 1341 O O . GLU A 1 166 ? 0.171 -4.921 24.303 1.00 81.50 166 GLU A O 1
ATOM 1346 N N . THR A 1 167 ? 1.253 -6.575 23.260 1.00 82.25 167 THR A N 1
ATOM 1347 C CA . THR A 1 167 ? 2.513 -5.849 23.058 1.00 82.25 167 THR A CA 1
ATOM 1348 C C . THR A 1 167 ? 2.335 -4.602 22.189 1.00 82.25 167 THR A C 1
ATOM 1350 O O . THR A 1 167 ? 2.824 -3.535 22.566 1.00 82.25 167 THR A O 1
ATOM 1353 N N . LEU A 1 168 ? 1.571 -4.687 21.094 1.00 75.06 168 LEU A N 1
ATOM 1354 C CA . LEU A 1 168 ? 1.272 -3.547 20.218 1.00 75.06 168 LEU A CA 1
ATOM 1355 C C . LEU A 1 168 ? 0.345 -2.538 20.905 1.00 75.06 168 LEU A C 1
ATOM 1357 O O . LEU A 1 168 ? 0.515 -1.325 20.757 1.00 75.06 168 LEU A O 1
ATOM 1361 N N . ARG A 1 169 ? -0.594 -3.020 21.730 1.00 73.06 169 ARG A N 1
ATOM 1362 C CA . ARG A 1 169 ? -1.456 -2.157 22.556 1.00 73.06 169 ARG A CA 1
ATOM 1363 C C . ARG A 1 169 ? -0.641 -1.359 23.578 1.00 73.06 169 ARG A C 1
ATOM 1365 O O . ARG A 1 169 ? -0.846 -0.151 23.723 1.00 73.06 169 ARG A O 1
ATOM 1372 N N . ARG A 1 170 ? 0.328 -2.003 24.238 1.00 75.25 170 ARG A N 1
ATOM 1373 C CA . ARG A 1 170 ? 1.214 -1.364 25.224 1.00 75.25 170 ARG A CA 1
ATOM 1374 C C . ARG A 1 170 ? 2.210 -0.390 24.603 1.00 75.25 170 ARG A C 1
ATOM 1376 O O . ARG A 1 170 ? 2.356 0.707 25.143 1.00 75.25 170 ARG A O 1
ATOM 1383 N N . GLN A 1 171 ? 2.858 -0.732 23.489 1.0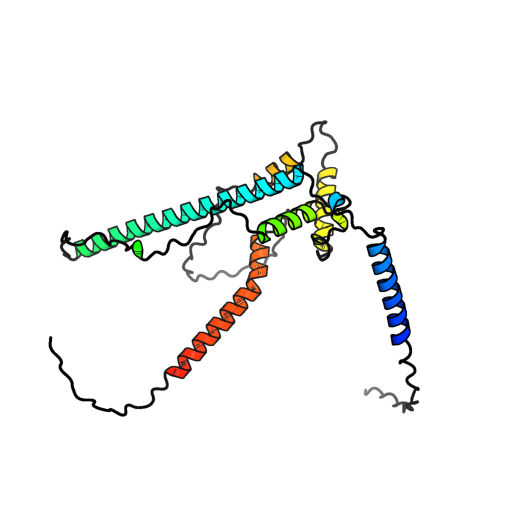0 72.88 171 GLN A N 1
ATOM 1384 C CA . GLN A 1 171 ? 3.832 0.158 22.834 1.00 72.88 171 GLN A CA 1
ATOM 1385 C C . GLN A 1 171 ? 3.217 1.517 22.501 1.00 72.88 171 GLN A C 1
ATOM 1387 O O . GLN A 1 171 ? 3.765 2.556 22.871 1.00 72.88 171 GLN A O 1
ATOM 1392 N N . LYS A 1 172 ? 2.002 1.514 21.945 1.00 65.62 172 LYS A N 1
ATOM 1393 C CA . LYS A 1 172 ? 1.314 2.755 21.598 1.00 65.62 172 LYS A CA 1
ATOM 1394 C C . LYS A 1 172 ? 1.020 3.611 22.825 1.00 65.62 172 LYS A C 1
ATOM 1396 O O . LYS A 1 172 ? 1.087 4.833 22.741 1.00 65.62 172 LYS A O 1
ATOM 1401 N N . SER A 1 173 ? 0.679 3.011 23.971 1.00 69.25 173 SER A N 1
ATOM 1402 C CA . SER A 1 173 ? 0.408 3.747 25.218 1.00 69.25 173 SER A CA 1
ATOM 1403 C C . SER A 1 173 ? 1.627 4.511 25.741 1.00 69.25 173 SER A C 1
ATOM 1405 O O . SER A 1 173 ? 1.475 5.689 26.066 1.00 69.25 173 SER A O 1
ATOM 1407 N N . LYS A 1 174 ? 2.820 3.900 25.698 1.00 73.31 174 LYS A N 1
ATOM 1408 C CA . LYS A 1 174 ? 4.073 4.517 26.158 1.00 73.31 174 LYS A CA 1
ATOM 1409 C C . LYS A 1 174 ? 4.482 5.735 25.332 1.00 73.31 174 LYS A C 1
ATOM 1411 O O . LYS A 1 174 ? 4.864 6.750 25.902 1.00 73.31 174 LYS A O 1
ATOM 1416 N N . GLU A 1 175 ? 4.311 5.684 24.014 1.00 68.00 175 GLU A N 1
ATOM 1417 C CA . GLU A 1 175 ? 4.672 6.811 23.141 1.00 68.00 175 GLU A CA 1
ATOM 1418 C C . GLU A 1 175 ? 3.841 8.072 23.419 1.00 68.00 175 GLU A C 1
ATOM 1420 O O . GLU A 1 175 ? 4.353 9.185 23.329 1.00 68.00 175 GLU A O 1
ATOM 1425 N N . ALA A 1 176 ? 2.569 7.925 23.814 1.00 66.25 176 ALA A N 1
ATOM 1426 C CA . ALA A 1 176 ? 1.752 9.088 24.170 1.00 66.25 176 ALA A CA 1
ATOM 1427 C C . ALA A 1 176 ? 2.075 9.647 25.560 1.00 66.25 176 ALA A C 1
ATOM 1429 O O . ALA A 1 176 ? 1.948 10.853 25.752 1.00 66.25 176 ALA A O 1
ATOM 1430 N N . SER A 1 177 ? 2.489 8.805 26.515 1.00 69.69 177 SER A N 1
ATOM 1431 C CA . SER A 1 177 ? 2.939 9.286 27.826 1.00 69.69 177 SER A CA 1
ATOM 1432 C C . SER A 1 177 ? 4.314 9.952 27.749 1.00 69.69 177 SER A C 1
ATOM 1434 O O . SER A 1 177 ? 4.526 10.982 28.379 1.00 69.69 177 SER A O 1
ATOM 1436 N N . GLU A 1 178 ? 5.231 9.432 26.929 1.00 67.62 178 GLU A N 1
ATOM 1437 C CA . GLU A 1 178 ? 6.569 10.017 26.759 1.00 67.62 178 GLU A CA 1
ATOM 1438 C C . GLU A 1 178 ? 6.536 11.333 25.973 1.00 67.62 178 GLU A C 1
ATOM 1440 O O . GLU A 1 178 ? 7.256 12.270 26.322 1.00 67.62 178 GLU A O 1
ATOM 1445 N N . ALA A 1 179 ? 5.640 11.462 24.988 1.00 61.16 179 ALA A N 1
ATOM 1446 C CA . ALA A 1 179 ? 5.409 12.729 24.293 1.00 61.16 179 ALA A CA 1
ATOM 1447 C C . ALA A 1 179 ? 4.780 13.819 25.189 1.00 61.16 179 ALA A C 1
ATOM 1449 O O . ALA A 1 179 ? 4.821 14.992 24.825 1.00 61.16 179 ALA A O 1
ATOM 1450 N N . GLY A 1 180 ? 4.196 13.450 26.337 1.00 59.72 180 GLY A N 1
ATOM 1451 C CA . GLY A 1 180 ? 3.652 14.389 27.325 1.00 59.72 180 GLY A CA 1
ATOM 1452 C C . GLY A 1 180 ? 4.627 14.757 28.450 1.00 59.72 180 GLY A C 1
ATOM 1453 O O . GLY A 1 180 ? 4.540 15.852 28.994 1.00 59.72 180 GLY A O 1
ATOM 1454 N N . ALA A 1 181 ? 5.577 13.879 28.788 1.00 55.81 181 ALA A N 1
ATOM 1455 C CA . ALA A 1 181 ? 6.436 14.048 29.965 1.00 55.81 181 ALA A CA 1
ATOM 1456 C C . ALA A 1 181 ? 7.682 14.931 29.742 1.00 55.81 181 ALA A C 1
ATOM 1458 O O . ALA A 1 181 ? 8.303 15.361 30.707 1.00 55.81 181 ALA A O 1
ATOM 1459 N N . THR A 1 182 ? 8.050 15.245 28.496 1.00 55.50 182 THR A N 1
ATOM 1460 C CA . THR A 1 182 ? 9.219 16.098 28.181 1.00 55.50 182 THR A CA 1
ATOM 1461 C C . THR A 1 182 ? 8.873 17.569 27.911 1.00 55.50 182 THR A C 1
ATOM 1463 O O . THR A 1 182 ? 9.735 18.329 27.483 1.00 55.50 182 THR A O 1
ATOM 1466 N N . SER A 1 183 ? 7.638 18.008 28.190 1.00 48.19 183 SER A N 1
ATOM 1467 C CA . SER A 1 183 ? 7.162 19.373 27.886 1.00 48.19 183 SER A CA 1
ATOM 1468 C C . SER A 1 183 ? 6.810 20.209 29.128 1.00 48.19 183 SER A C 1
ATOM 1470 O O . SER A 1 183 ? 5.911 21.043 29.110 1.00 48.19 183 SER A O 1
ATOM 1472 N N . SER A 1 184 ? 7.543 20.018 30.225 1.00 49.00 184 SER A N 1
ATOM 1473 C CA . SER A 1 184 ? 7.502 20.909 31.390 1.00 49.00 184 SER A CA 1
ATOM 1474 C C . SER A 1 184 ? 8.532 22.034 31.211 1.00 49.00 184 SER A C 1
ATOM 1476 O O . SER A 1 184 ? 9.667 21.867 31.648 1.00 49.00 184 SER A O 1
ATOM 1478 N N . ASN A 1 185 ? 8.143 23.122 30.518 1.00 48.78 185 ASN A N 1
ATOM 1479 C CA . ASN A 1 185 ? 8.612 24.528 30.679 1.00 48.78 185 ASN A CA 1
ATOM 1480 C C . ASN A 1 185 ? 8.650 25.400 29.402 1.00 48.78 185 ASN A C 1
ATOM 1482 O O . ASN A 1 185 ? 9.239 26.478 29.433 1.00 48.78 185 ASN A O 1
ATOM 1486 N N . GLN A 1 186 ? 7.992 25.039 28.293 1.00 45.84 186 GLN A N 1
ATOM 1487 C CA . GLN A 1 186 ? 7.829 25.981 27.170 1.00 45.84 186 GLN A CA 1
ATOM 1488 C C . GLN A 1 186 ? 6.362 26.168 26.766 1.00 45.84 186 GLN A C 1
ATOM 1490 O O . GLN A 1 186 ? 5.754 25.325 26.120 1.00 45.84 186 GLN A O 1
ATOM 1495 N N . SER A 1 187 ? 5.826 27.304 27.221 1.00 42.34 187 SER A N 1
ATOM 1496 C CA . SER A 1 187 ? 4.839 28.188 26.588 1.00 42.34 187 SER A CA 1
ATOM 1497 C C . SER A 1 187 ? 3.882 27.602 25.531 1.00 42.34 187 SER A C 1
ATOM 1499 O O . SER A 1 187 ? 4.244 27.339 24.389 1.00 42.34 187 SER A O 1
ATOM 1501 N N . ILE A 1 188 ? 2.620 27.490 25.952 1.00 49.59 188 ILE A N 1
ATOM 1502 C CA . ILE A 1 188 ? 1.339 27.684 25.246 1.00 49.59 188 ILE A CA 1
ATOM 1503 C C . ILE A 1 188 ? 1.463 28.071 23.754 1.00 49.59 188 ILE A C 1
ATOM 1505 O O . ILE A 1 188 ? 1.349 29.233 23.394 1.00 49.59 188 ILE A O 1
ATOM 1509 N N . THR A 1 189 ? 1.677 27.096 22.872 1.00 50.31 189 THR A N 1
ATOM 1510 C CA . THR A 1 189 ? 1.194 27.041 21.471 1.00 50.31 189 THR A CA 1
ATOM 1511 C C . THR A 1 189 ? 1.566 25.663 20.912 1.00 50.31 189 THR A C 1
ATOM 1513 O O . THR A 1 189 ? 2.556 25.471 20.214 1.00 50.31 189 THR A O 1
ATOM 1516 N N . GLY A 1 190 ? 0.808 24.639 21.311 1.00 46.22 190 GLY A N 1
ATOM 1517 C CA . GLY A 1 190 ? 1.079 23.267 20.886 1.00 46.22 190 GLY A CA 1
ATOM 1518 C C . GLY A 1 190 ? 0.684 23.027 19.419 1.00 46.22 190 GLY A C 1
ATOM 1519 O O . GLY A 1 190 ? -0.424 23.406 19.035 1.00 46.22 190 GLY A O 1
ATOM 1520 N N . PRO A 1 191 ? 1.522 22.343 18.616 1.00 50.34 191 PRO A N 1
ATOM 1521 C CA . PRO A 1 191 ? 1.209 22.012 17.231 1.00 50.34 191 PRO A CA 1
ATOM 1522 C C . PRO A 1 191 ? 0.032 21.031 17.154 1.00 50.34 191 PRO A C 1
ATOM 1524 O O . PRO A 1 191 ? -0.059 20.074 17.941 1.00 50.34 191 PRO A O 1
ATOM 1527 N N . SER A 1 192 ? -0.879 21.270 16.203 1.00 58.66 192 SER A N 1
ATOM 1528 C CA . SER A 1 192 ? -2.091 20.460 16.027 1.00 58.66 192 SER A CA 1
ATOM 1529 C C . SER A 1 192 ? -1.746 19.002 15.686 1.00 58.66 192 SER A C 1
ATOM 1531 O O . SER A 1 192 ? -0.650 18.690 15.216 1.00 58.66 192 SER A O 1
ATOM 1533 N N . VAL A 1 193 ? -2.687 18.074 15.887 1.00 54.88 193 VAL A N 1
ATOM 1534 C CA . VAL A 1 193 ? -2.506 16.644 15.554 1.00 54.88 193 VAL A CA 1
ATOM 1535 C C . VAL A 1 193 ? -2.074 16.448 14.085 1.00 54.88 193 VAL A C 1
ATOM 1537 O O . VAL A 1 193 ? -1.273 15.560 13.794 1.00 54.88 193 VAL A O 1
ATOM 1540 N N . ALA A 1 194 ? -2.497 17.340 13.179 1.00 50.25 194 ALA A N 1
ATOM 1541 C CA . ALA A 1 194 ? -2.073 17.346 11.777 1.00 50.25 194 ALA A CA 1
ATOM 1542 C C . ALA A 1 194 ? -0.579 17.687 11.594 1.00 50.25 194 ALA A C 1
ATOM 1544 O O . ALA A 1 194 ? 0.090 17.159 10.708 1.00 50.25 194 ALA A O 1
ATOM 1545 N N . GLU A 1 195 ? -0.026 18.525 12.464 1.00 49.16 195 GLU A N 1
ATOM 1546 C CA . GLU A 1 195 ? 1.365 18.973 12.408 1.00 49.16 195 GLU A CA 1
ATOM 1547 C C . GLU A 1 195 ? 2.325 17.934 13.013 1.00 49.16 195 GLU A C 1
ATOM 1549 O O . GLU A 1 195 ? 3.428 17.725 12.501 1.00 49.16 195 GLU A O 1
ATOM 1554 N N . ARG A 1 196 ? 1.870 17.159 14.010 1.00 55.97 196 ARG A N 1
ATOM 1555 C CA . ARG A 1 196 ? 2.601 15.966 14.487 1.00 55.97 196 ARG A CA 1
ATOM 1556 C C . ARG A 1 196 ? 2.656 14.862 13.433 1.00 55.97 196 ARG A C 1
ATOM 1558 O O . ARG A 1 196 ? 3.698 14.221 13.288 1.00 55.97 196 ARG A O 1
ATOM 1565 N N . ALA A 1 197 ? 1.581 14.672 12.668 1.00 50.94 197 ALA A N 1
ATOM 1566 C CA . ALA A 1 197 ? 1.582 13.755 11.531 1.00 50.94 197 ALA A CA 1
ATOM 1567 C C . ALA A 1 197 ? 2.567 14.220 10.438 1.00 50.94 197 ALA A C 1
ATOM 1569 O O . ALA A 1 197 ? 3.373 13.422 9.962 1.00 50.94 197 ALA A O 1
ATOM 1570 N N . ALA A 1 198 ? 2.608 15.519 10.118 1.00 46.69 198 ALA A N 1
ATOM 1571 C CA . ALA A 1 198 ? 3.559 16.078 9.151 1.00 46.69 198 ALA A CA 1
ATOM 1572 C C . ALA A 1 198 ? 5.035 15.938 9.591 1.00 46.69 198 ALA A C 1
ATOM 1574 O O . ALA A 1 198 ? 5.904 15.596 8.784 1.00 46.69 198 ALA A O 1
ATOM 1575 N N . ALA A 1 199 ? 5.335 16.135 10.880 1.00 49.59 199 ALA A N 1
ATOM 1576 C CA . ALA A 1 199 ? 6.684 15.978 11.434 1.00 49.59 199 ALA A CA 1
ATOM 1577 C C . ALA A 1 199 ? 7.183 14.518 11.440 1.00 49.59 199 ALA A C 1
ATOM 1579 O O . ALA A 1 199 ? 8.387 14.278 11.317 1.00 49.59 199 ALA A O 1
ATOM 1580 N N . HIS A 1 200 ? 6.283 13.533 11.530 1.00 48.16 200 HIS A N 1
ATOM 1581 C CA . HIS A 1 200 ? 6.646 12.118 11.410 1.00 48.16 200 HIS A CA 1
ATOM 1582 C C . HIS A 1 200 ? 7.111 11.755 9.984 1.00 48.16 200 HIS A C 1
ATOM 1584 O O . HIS A 1 200 ? 7.990 10.904 9.820 1.00 48.16 200 HIS A O 1
ATOM 1590 N N . PHE A 1 201 ? 6.592 12.438 8.956 1.00 45.56 201 PHE A N 1
ATOM 1591 C CA . PHE A 1 201 ? 6.911 12.177 7.547 1.00 45.56 201 PHE A CA 1
ATOM 1592 C C . PHE A 1 201 ? 8.117 12.955 7.007 1.00 45.56 201 PHE A C 1
ATOM 1594 O O . PHE A 1 201 ? 8.827 12.414 6.164 1.00 45.56 201 PHE A O 1
ATOM 1601 N N . LYS A 1 202 ? 8.455 14.136 7.550 1.00 44.16 202 LYS A N 1
ATOM 1602 C CA . LYS A 1 202 ? 9.681 14.885 7.172 1.00 44.16 202 LYS A CA 1
ATOM 1603 C C . LYS A 1 202 ? 11.001 14.142 7.455 1.00 44.16 202 LYS A C 1
ATOM 1605 O O . LYS A 1 202 ? 12.048 14.566 6.987 1.00 44.16 202 LYS A O 1
ATOM 1610 N N . ARG A 1 203 ? 10.971 13.036 8.210 1.00 46.25 203 ARG A N 1
ATOM 1611 C CA . ARG A 1 203 ? 12.135 12.152 8.435 1.00 46.25 203 ARG A CA 1
ATOM 1612 C C . ARG A 1 203 ? 12.256 11.000 7.436 1.00 46.25 203 ARG A C 1
ATOM 1614 O O . ARG A 1 203 ? 13.231 10.258 7.495 1.00 46.25 203 ARG A O 1
ATOM 1621 N N . ILE A 1 204 ? 11.279 10.825 6.547 1.00 43.09 204 ILE A N 1
ATOM 1622 C CA . ILE A 1 204 ? 11.436 9.988 5.355 1.00 43.09 204 ILE A CA 1
ATOM 1623 C C . ILE A 1 204 ? 12.026 10.912 4.301 1.00 43.09 204 ILE A C 1
ATOM 1625 O O . ILE A 1 204 ? 11.301 11.556 3.553 1.00 43.09 204 ILE A O 1
ATOM 1629 N N . ASP A 1 205 ? 13.344 11.049 4.336 1.00 40.34 205 ASP A N 1
ATOM 1630 C CA . ASP A 1 205 ? 14.089 11.821 3.354 1.00 40.34 205 ASP A CA 1
ATOM 1631 C C . ASP A 1 205 ? 13.993 11.096 1.996 1.00 40.34 205 ASP A C 1
ATOM 1633 O O . ASP A 1 205 ? 14.537 9.996 1.859 1.00 40.34 205 ASP A O 1
ATOM 1637 N N . PRO A 1 206 ? 13.261 11.631 1.000 1.00 45.59 206 PRO A N 1
ATOM 1638 C CA . PRO A 1 206 ? 13.076 10.961 -0.284 1.00 45.59 206 PRO A CA 1
ATOM 1639 C C . PRO A 1 206 ? 14.369 10.916 -1.110 1.00 45.59 206 PRO A C 1
ATOM 1641 O O . PRO A 1 206 ? 14.434 10.148 -2.066 1.00 45.59 206 PRO A O 1
ATOM 1644 N N . ALA A 1 207 ? 15.388 11.702 -0.735 1.00 45.03 207 ALA A N 1
ATOM 1645 C CA . ALA A 1 207 ? 16.712 11.698 -1.351 1.00 45.03 207 ALA A CA 1
ATOM 1646 C C . ALA A 1 207 ? 17.645 10.628 -0.764 1.00 45.03 207 ALA A C 1
ATOM 1648 O O . ALA A 1 207 ? 18.673 10.302 -1.362 1.00 45.03 207 ALA A O 1
ATOM 1649 N N . ARG A 1 208 ? 17.297 10.033 0.384 1.00 46.72 208 ARG A N 1
ATOM 1650 C CA . ARG A 1 208 ? 18.057 8.928 0.967 1.00 46.72 208 ARG A CA 1
ATOM 1651 C C . ARG A 1 208 ? 17.624 7.639 0.280 1.00 46.72 208 ARG A C 1
ATOM 1653 O O . ARG A 1 208 ? 16.861 6.841 0.820 1.00 46.72 208 ARG A O 1
ATOM 1660 N N . GLY A 1 209 ? 18.072 7.504 -0.967 1.00 39.16 209 GLY A N 1
ATOM 1661 C CA . GLY A 1 209 ? 17.920 6.299 -1.759 1.00 39.16 209 GLY A CA 1
ATOM 1662 C C . GLY A 1 209 ? 18.293 5.092 -0.912 1.00 39.16 209 GLY A C 1
ATOM 1663 O O . GLY A 1 209 ? 19.352 5.062 -0.281 1.00 39.16 209 GLY A O 1
ATOM 1664 N N . VAL A 1 210 ? 17.396 4.109 -0.879 1.00 39.06 210 VAL A N 1
ATOM 1665 C CA . VAL A 1 210 ? 17.766 2.748 -0.506 1.00 39.06 210 VAL A CA 1
ATOM 1666 C C . VAL A 1 210 ? 18.985 2.427 -1.369 1.00 39.06 210 VAL A C 1
ATOM 1668 O O . VAL A 1 210 ? 18.861 2.523 -2.594 1.00 39.06 210 VAL A O 1
ATOM 1671 N N . PRO A 1 211 ? 20.169 2.141 -0.798 1.00 39.66 211 PRO A N 1
ATOM 1672 C CA . PRO A 1 211 ? 21.283 1.688 -1.602 1.00 39.66 211 PRO A CA 1
ATOM 1673 C C . PRO A 1 211 ? 20.829 0.370 -2.220 1.00 39.66 211 PRO A C 1
ATOM 1675 O O . PRO A 1 211 ? 20.814 -0.665 -1.558 1.00 39.66 211 PRO A O 1
ATOM 1678 N N . MET A 1 212 ? 20.382 0.434 -3.475 1.00 38.25 212 MET A N 1
ATOM 1679 C CA . MET A 1 212 ? 20.269 -0.723 -4.342 1.00 38.25 212 MET A CA 1
ATOM 1680 C C . MET A 1 212 ? 21.638 -1.369 -4.282 1.00 38.25 212 MET A C 1
ATOM 1682 O O . MET A 1 212 ? 22.624 -0.791 -4.747 1.00 38.25 212 MET A O 1
ATOM 1686 N N . GLY A 1 213 ? 21.703 -2.498 -3.579 1.00 36.31 213 GLY A N 1
ATOM 1687 C CA . GLY A 1 213 ? 22.916 -3.262 -3.413 1.00 36.31 213 GLY A CA 1
ATOM 1688 C C . GLY A 1 213 ? 23.503 -3.493 -4.791 1.00 36.31 213 GLY A C 1
ATOM 1689 O O . GLY A 1 213 ? 22.998 -4.304 -5.563 1.00 36.31 213 GLY A O 1
ATOM 1690 N N . ARG A 1 214 ? 24.584 -2.772 -5.102 1.00 34.91 214 ARG A N 1
ATOM 1691 C CA . ARG A 1 214 ? 25.557 -3.267 -6.061 1.00 34.91 214 ARG A CA 1
ATOM 1692 C C . ARG A 1 214 ? 25.895 -4.664 -5.565 1.00 34.91 214 ARG A C 1
ATOM 1694 O O . ARG A 1 214 ? 26.438 -4.783 -4.466 1.00 34.91 214 ARG A O 1
ATOM 1701 N N . LEU A 1 215 ? 25.561 -5.688 -6.351 1.00 38.41 215 LEU A N 1
ATOM 1702 C CA . LEU A 1 215 ? 26.212 -6.987 -6.246 1.00 38.41 215 LEU A CA 1
ATOM 1703 C C . LEU A 1 215 ? 27.712 -6.707 -6.341 1.00 38.41 215 LEU A C 1
ATOM 1705 O O . LEU A 1 215 ? 28.268 -6.495 -7.420 1.00 38.41 215 LEU A O 1
ATOM 1709 N N . ARG A 1 216 ? 28.356 -6.591 -5.182 1.00 32.81 216 ARG A N 1
ATOM 1710 C CA . ARG A 1 216 ? 29.799 -6.527 -5.094 1.00 32.81 216 ARG A CA 1
ATOM 1711 C C . ARG A 1 216 ? 30.256 -7.953 -5.330 1.00 32.81 216 ARG A C 1
ATOM 1713 O O . ARG A 1 216 ? 29.959 -8.835 -4.535 1.00 32.81 216 ARG A O 1
ATOM 1720 N N . ARG A 1 217 ? 30.934 -8.157 -6.456 1.00 40.16 217 ARG A N 1
ATOM 1721 C CA . ARG A 1 217 ? 31.719 -9.358 -6.723 1.00 40.16 217 ARG A CA 1
ATOM 1722 C C . ARG A 1 217 ? 32.647 -9.556 -5.524 1.00 40.16 217 ARG A C 1
ATOM 1724 O O . ARG A 1 217 ? 33.390 -8.647 -5.152 1.00 40.16 217 ARG A O 1
ATOM 1731 N N . GLU A 1 218 ? 32.468 -10.678 -4.854 1.00 35.84 218 GLU A N 1
ATOM 1732 C CA . GLU A 1 218 ? 33.062 -10.969 -3.561 1.00 35.84 218 GLU A CA 1
ATOM 1733 C C . GLU A 1 218 ? 34.485 -11.483 -3.781 1.00 35.84 218 GLU A C 1
ATOM 1735 O O . GLU A 1 218 ? 34.703 -12.661 -4.046 1.00 35.84 218 GLU A O 1
ATOM 1740 N N . ASP A 1 219 ? 35.461 -10.576 -3.721 1.00 38.94 219 ASP A N 1
ATOM 1741 C CA . ASP A 1 219 ? 36.866 -10.964 -3.660 1.00 38.94 219 ASP A CA 1
ATOM 1742 C C . ASP A 1 219 ? 37.198 -11.414 -2.235 1.00 38.94 219 ASP A C 1
ATOM 1744 O O . ASP A 1 219 ? 37.225 -10.648 -1.267 1.00 38.94 219 ASP A O 1
ATOM 1748 N N . THR A 1 220 ? 37.462 -12.709 -2.122 1.00 46.53 220 THR A N 1
ATOM 1749 C CA . THR A 1 220 ? 37.905 -13.416 -0.927 1.00 46.53 220 THR A CA 1
ATOM 1750 C C . THR A 1 220 ? 39.208 -12.840 -0.365 1.00 46.53 220 THR A C 1
ATOM 1752 O O . THR A 1 220 ? 40.283 -13.199 -0.842 1.00 46.53 220 THR A O 1
ATOM 1755 N N . ARG A 1 221 ? 39.159 -12.044 0.715 1.00 41.09 221 ARG A N 1
ATOM 1756 C CA . ARG A 1 221 ? 40.292 -11.886 1.655 1.00 41.09 221 ARG A CA 1
ATOM 1757 C C . ARG A 1 221 ? 39.843 -11.683 3.108 1.00 41.09 221 ARG A C 1
ATOM 1759 O O . ARG A 1 221 ? 39.683 -10.574 3.595 1.00 41.09 221 ARG A O 1
ATOM 1766 N N . LYS A 1 222 ? 39.706 -12.818 3.799 1.00 52.88 222 LYS A N 1
ATOM 1767 C CA . LYS A 1 222 ? 40.282 -13.143 5.119 1.00 52.88 222 LYS A CA 1
ATOM 1768 C C . LYS A 1 222 ? 40.646 -11.942 6.021 1.00 52.88 222 LYS A C 1
ATOM 1770 O O . LYS A 1 222 ? 41.775 -11.462 5.985 1.00 52.88 222 LYS A O 1
ATOM 1775 N N . SER A 1 223 ? 39.767 -11.596 6.959 1.00 42.91 223 SER A N 1
ATOM 1776 C CA . SER A 1 223 ? 40.185 -11.055 8.258 1.00 42.91 223 SER A CA 1
ATOM 1777 C C . SER A 1 223 ? 39.298 -11.608 9.380 1.00 42.91 223 SER A C 1
ATOM 1779 O O . SER A 1 223 ? 38.072 -11.570 9.343 1.00 42.91 223 SER A O 1
ATOM 1781 N N . ARG A 1 224 ? 39.966 -12.228 10.357 1.00 46.56 224 ARG A N 1
ATOM 1782 C CA . ARG A 1 224 ? 39.410 -12.695 11.630 1.00 46.56 224 ARG A CA 1
ATOM 1783 C C . ARG A 1 224 ? 39.232 -11.477 12.531 1.00 46.56 224 ARG A C 1
ATOM 1785 O O . ARG A 1 224 ? 40.176 -10.702 12.652 1.00 46.56 224 ARG A O 1
ATOM 1792 N N . GLY A 1 225 ? 38.118 -11.383 13.252 1.00 39.72 225 GLY A N 1
ATOM 1793 C CA . GLY A 1 225 ? 38.090 -10.574 14.469 1.00 39.72 225 GLY A CA 1
ATOM 1794 C C . GLY A 1 225 ? 36.723 -10.074 14.915 1.00 39.72 225 GLY A C 1
ATOM 1795 O O . GLY A 1 225 ? 36.173 -9.166 14.314 1.00 39.72 225 GLY A O 1
ATOM 1796 N N . ALA A 1 226 ? 36.294 -10.600 16.063 1.00 38.41 226 ALA A N 1
ATOM 1797 C CA . ALA A 1 226 ? 35.453 -9.947 17.065 1.00 38.41 226 ALA A CA 1
ATOM 1798 C C . ALA A 1 226 ? 33.958 -9.740 16.758 1.00 38.41 226 ALA A C 1
ATOM 1800 O O . ALA A 1 226 ? 33.497 -8.709 16.276 1.00 38.41 226 ALA A O 1
ATOM 1801 N N . SER A 1 227 ? 33.191 -10.715 17.239 1.00 48.06 227 SER A N 1
ATOM 1802 C CA . SER A 1 227 ? 31.816 -10.587 17.708 1.00 48.06 227 SER A CA 1
ATOM 1803 C C . SER A 1 227 ? 31.637 -9.336 18.581 1.00 48.06 227 SER A C 1
ATOM 1805 O O . SER A 1 227 ? 32.283 -9.205 19.624 1.00 48.06 227 SER A O 1
ATOM 1807 N N . LYS A 1 228 ? 30.713 -8.444 18.211 1.00 37.72 228 LYS A N 1
ATOM 1808 C CA . LYS A 1 228 ? 30.151 -7.464 19.146 1.00 37.72 228 LYS A CA 1
ATOM 1809 C C . LYS A 1 228 ? 28.679 -7.227 18.835 1.00 37.72 228 LYS A C 1
ATOM 1811 O O . LYS A 1 228 ? 28.296 -6.978 17.698 1.00 37.72 228 LYS A O 1
ATOM 1816 N N . ALA A 1 229 ? 27.886 -7.390 19.886 1.00 38.19 229 ALA A N 1
ATOM 1817 C CA . ALA A 1 229 ? 26.439 -7.386 19.909 1.00 38.19 229 ALA A CA 1
ATOM 1818 C C . ALA A 1 229 ? 25.816 -6.183 19.187 1.00 38.19 229 ALA A C 1
ATOM 1820 O 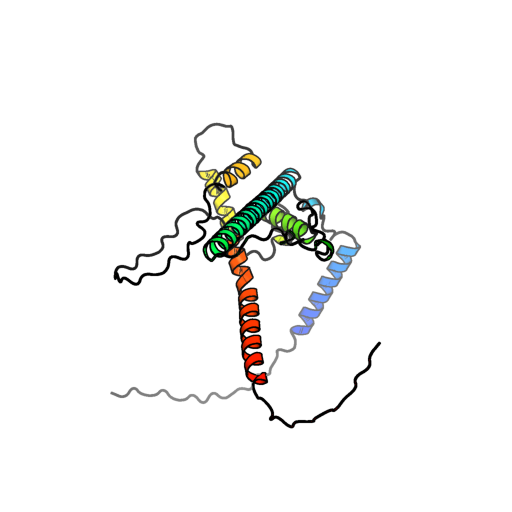O . ALA A 1 229 ? 26.195 -5.030 19.401 1.00 38.19 229 ALA A O 1
ATOM 1821 N N . THR A 1 230 ? 24.800 -6.484 18.386 1.00 36.78 230 THR A N 1
ATOM 1822 C CA . THR A 1 230 ? 23.804 -5.556 17.858 1.00 36.78 230 THR A CA 1
ATOM 1823 C C . THR A 1 230 ? 23.067 -4.872 19.007 1.00 36.78 230 THR A C 1
ATOM 1825 O O . THR A 1 230 ? 22.123 -5.414 19.580 1.00 36.78 230 THR A O 1
ATOM 1828 N N . ALA A 1 231 ? 23.514 -3.666 19.351 1.00 39.09 231 ALA A N 1
ATOM 1829 C CA . ALA A 1 231 ? 22.777 -2.739 20.191 1.00 39.09 231 ALA A CA 1
ATOM 1830 C C . ALA A 1 231 ? 21.626 -2.133 19.372 1.00 39.09 231 ALA A C 1
ATOM 1832 O O . ALA A 1 231 ? 21.816 -1.222 18.570 1.00 39.09 231 ALA A O 1
ATOM 1833 N N . LEU A 1 232 ? 20.423 -2.668 19.580 1.00 45.84 232 LEU A N 1
ATOM 1834 C CA . LEU A 1 232 ? 19.165 -2.061 19.156 1.00 45.84 232 LEU A CA 1
ATOM 1835 C C . LEU A 1 232 ? 18.926 -0.792 19.986 1.00 45.84 232 LEU A C 1
ATOM 1837 O O . LEU A 1 232 ? 18.494 -0.857 21.136 1.00 45.84 232 LEU A O 1
ATOM 1841 N N . GLN A 1 233 ? 19.210 0.368 19.396 1.00 41.28 233 GLN A N 1
ATOM 1842 C CA . GLN A 1 233 ? 18.796 1.672 19.906 1.00 41.28 233 GLN A CA 1
ATOM 1843 C C . GLN A 1 233 ? 17.889 2.375 18.892 1.00 41.28 233 GLN A C 1
ATOM 1845 O O . GLN A 1 233 ? 18.317 2.723 17.797 1.00 41.28 233 GLN A O 1
ATOM 1850 N N . GLY A 1 234 ? 16.668 2.688 19.337 1.00 41.03 234 GLY A N 1
ATOM 1851 C CA . GLY A 1 234 ? 16.054 3.984 19.052 1.00 41.03 234 GLY A CA 1
ATOM 1852 C C . GLY A 1 234 ? 14.898 4.026 18.049 1.00 41.03 234 GLY A C 1
ATOM 1853 O O . GLY A 1 234 ? 15.111 4.069 16.846 1.00 41.03 234 GLY A O 1
ATOM 1854 N N . LYS A 1 235 ? 13.696 4.237 18.607 1.00 38.53 235 LYS A N 1
ATOM 1855 C CA . LYS A 1 235 ? 12.439 4.713 17.990 1.00 38.53 235 LYS A CA 1
ATOM 1856 C C . LYS A 1 235 ? 11.669 3.722 17.117 1.00 38.53 235 LYS A C 1
ATOM 1858 O O . LYS A 1 235 ? 11.974 3.504 15.951 1.00 38.53 235 LYS A O 1
ATOM 1863 N N . GLY A 1 236 ? 10.581 3.229 17.715 1.00 49.94 236 GLY A N 1
ATOM 1864 C CA . GLY A 1 236 ? 9.559 2.390 17.109 1.00 49.94 236 GLY A CA 1
ATOM 1865 C C . GLY A 1 236 ? 8.993 2.986 15.826 1.00 49.94 236 GLY A C 1
ATOM 1866 O O . GLY A 1 236 ? 8.106 3.833 15.831 1.00 49.94 236 GLY A O 1
ATOM 1867 N N . ARG A 1 237 ? 9.500 2.490 14.706 1.00 43.62 237 ARG A N 1
ATOM 1868 C CA . ARG A 1 237 ? 8.755 2.400 13.461 1.00 43.62 237 ARG A CA 1
ATOM 1869 C C . ARG A 1 237 ? 8.501 0.922 13.240 1.00 43.62 237 ARG A C 1
ATOM 1871 O O . ARG A 1 237 ? 9.442 0.138 13.250 1.00 43.62 237 ARG A O 1
ATOM 1878 N N . VAL A 1 238 ? 7.238 0.549 13.072 1.00 46.50 238 VAL A N 1
ATOM 1879 C CA . VAL A 1 238 ? 6.920 -0.733 12.445 1.00 46.50 238 VAL A CA 1
ATOM 1880 C C . VAL A 1 238 ? 7.314 -0.560 10.986 1.00 46.50 238 VAL A C 1
ATOM 1882 O O . VAL A 1 238 ? 6.686 0.223 10.270 1.00 46.50 238 VAL A O 1
ATOM 1885 N N . ASP A 1 239 ? 8.414 -1.192 10.589 1.00 56.88 239 ASP A N 1
ATOM 1886 C CA . ASP A 1 239 ? 8.840 -1.208 9.201 1.00 56.88 239 ASP A CA 1
ATOM 1887 C C . ASP A 1 239 ? 7.803 -2.006 8.404 1.00 56.88 239 ASP A C 1
ATOM 1889 O O . ASP A 1 239 ? 7.628 -3.210 8.587 1.00 56.88 239 ASP A O 1
ATOM 1893 N N . ILE A 1 240 ? 7.040 -1.301 7.570 1.00 51.16 240 ILE A N 1
ATOM 1894 C CA . ILE A 1 240 ? 5.985 -1.902 6.755 1.00 51.16 240 ILE A CA 1
ATOM 1895 C C . ILE A 1 240 ? 6.611 -2.917 5.783 1.00 51.16 240 ILE A C 1
ATOM 1897 O O . ILE A 1 240 ? 5.988 -3.940 5.503 1.00 51.16 240 ILE A O 1
ATOM 1901 N N . ASP A 1 241 ? 7.861 -2.708 5.354 1.00 51.62 241 ASP A N 1
ATOM 1902 C CA . ASP A 1 241 ? 8.593 -3.681 4.540 1.00 51.62 241 ASP A CA 1
ATOM 1903 C C . ASP A 1 241 ? 8.988 -4.925 5.347 1.00 51.62 241 ASP A C 1
ATOM 1905 O O . ASP A 1 241 ? 9.020 -6.023 4.798 1.00 51.62 241 ASP A O 1
ATOM 1909 N N . GLU A 1 242 ? 9.213 -4.808 6.656 1.00 58.81 242 GLU A N 1
ATOM 1910 C CA . GLU A 1 242 ? 9.433 -5.959 7.539 1.00 58.81 242 GLU A CA 1
ATOM 1911 C C . GLU A 1 242 ? 8.136 -6.746 7.776 1.00 58.81 242 GLU A C 1
ATOM 1913 O O . GLU A 1 242 ? 8.153 -7.977 7.784 1.00 58.81 242 GLU A O 1
ATOM 1918 N N . VAL A 1 243 ? 6.986 -6.065 7.841 1.00 63.53 243 VAL A N 1
ATOM 1919 C CA . VAL A 1 243 ? 5.663 -6.714 7.841 1.00 63.53 243 VAL A CA 1
ATOM 1920 C C . VAL A 1 243 ? 5.422 -7.448 6.519 1.00 63.53 243 VAL A C 1
ATOM 1922 O O . VAL A 1 243 ? 5.030 -8.612 6.543 1.00 63.53 243 VAL A O 1
ATOM 1925 N N . PHE A 1 244 ? 5.718 -6.836 5.367 1.00 52.75 244 PHE A N 1
ATOM 1926 C CA . PHE A 1 244 ? 5.593 -7.506 4.067 1.00 52.75 244 PHE A CA 1
ATOM 1927 C C . PHE A 1 244 ? 6.588 -8.663 3.897 1.00 52.75 244 PHE A C 1
ATOM 1929 O O . PHE A 1 244 ? 6.201 -9.708 3.375 1.00 52.75 244 PHE A O 1
ATOM 1936 N N . ARG A 1 245 ? 7.815 -8.554 4.427 1.00 59.06 245 ARG A N 1
ATOM 1937 C CA . ARG A 1 245 ? 8.776 -9.672 4.499 1.00 59.06 245 ARG A CA 1
ATOM 1938 C C . ARG A 1 245 ? 8.275 -10.828 5.365 1.00 59.06 245 ARG A C 1
ATOM 1940 O O . ARG A 1 245 ? 8.591 -11.977 5.066 1.00 59.06 245 ARG A O 1
ATOM 1947 N N . CYS A 1 246 ? 7.468 -10.540 6.387 1.00 60.62 246 CYS A N 1
ATOM 1948 C CA . CYS A 1 246 ? 6.793 -11.535 7.226 1.00 60.62 246 CYS A CA 1
ATOM 1949 C C . CYS A 1 246 ? 5.502 -12.107 6.607 1.00 60.62 246 CYS A C 1
ATOM 1951 O O . CYS A 1 246 ? 5.037 -13.149 7.063 1.00 60.62 246 CYS A O 1
ATOM 1953 N N . PHE A 1 247 ? 4.938 -11.486 5.563 1.00 50.56 247 PHE A N 1
ATOM 1954 C CA . PHE A 1 247 ? 3.846 -12.057 4.753 1.00 50.56 247 PHE A CA 1
ATOM 1955 C C . PHE A 1 247 ? 4.359 -12.939 3.609 1.00 50.56 247 PHE A C 1
ATOM 1957 O O . PHE A 1 247 ? 3.691 -13.891 3.204 1.00 50.56 247 PHE A O 1
ATOM 1964 N N . THR A 1 248 ? 5.570 -12.674 3.121 1.00 52.03 248 THR A N 1
ATOM 1965 C CA . THR A 1 248 ? 6.229 -13.493 2.101 1.00 52.03 248 THR A CA 1
ATOM 1966 C C . THR A 1 248 ? 6.794 -14.859 2.517 1.00 52.03 248 THR A C 1
ATOM 1968 O O . THR A 1 248 ? 7.127 -15.575 1.582 1.00 52.03 248 THR A O 1
ATOM 1971 N N . PRO A 1 249 ? 6.905 -15.309 3.790 1.00 56.66 249 PRO A N 1
ATOM 1972 C CA . PRO A 1 249 ? 7.415 -16.649 4.090 1.00 56.66 249 PRO A CA 1
ATOM 1973 C C . PRO A 1 249 ? 6.564 -17.707 3.401 1.00 56.66 249 PRO A C 1
ATOM 1975 O O . PRO A 1 249 ? 7.081 -18.502 2.638 1.00 56.66 249 PRO A O 1
ATOM 1978 N N . ARG A 1 250 ? 5.235 -17.589 3.504 1.00 59.56 250 ARG A N 1
ATOM 1979 C CA . ARG A 1 250 ? 4.325 -18.539 2.863 1.00 59.56 250 ARG A CA 1
ATOM 1980 C C . ARG A 1 250 ? 4.377 -18.484 1.334 1.00 59.56 250 ARG A C 1
ATOM 1982 O O . ARG A 1 250 ? 4.253 -19.514 0.694 1.00 59.56 250 ARG A O 1
ATOM 1989 N N . LEU A 1 251 ? 4.567 -17.303 0.740 1.00 61.16 251 LEU A N 1
ATOM 1990 C CA . LEU A 1 251 ? 4.732 -17.164 -0.716 1.00 61.16 251 LEU A CA 1
ATOM 1991 C C . LEU A 1 251 ? 6.095 -17.676 -1.200 1.00 61.16 251 LEU A C 1
ATOM 1993 O O . LEU A 1 251 ? 6.174 -18.219 -2.296 1.00 61.16 251 LEU A O 1
ATOM 1997 N N . ARG A 1 252 ? 7.147 -17.526 -0.388 1.00 71.00 252 ARG A N 1
ATOM 1998 C CA . ARG A 1 252 ? 8.473 -18.089 -0.647 1.00 71.00 252 ARG A CA 1
ATOM 1999 C C . ARG A 1 252 ? 8.424 -19.611 -0.559 1.00 71.00 252 ARG A C 1
ATOM 2001 O O . ARG A 1 252 ? 8.889 -20.242 -1.496 1.00 71.00 252 ARG A O 1
ATOM 2008 N N . ASP A 1 253 ? 7.792 -20.159 0.477 1.00 77.56 253 ASP A N 1
ATOM 2009 C CA . ASP A 1 253 ? 7.592 -21.600 0.651 1.00 77.56 253 ASP A CA 1
ATOM 2010 C C . ASP A 1 253 ? 6.815 -22.179 -0.541 1.00 77.56 253 ASP A C 1
ATOM 2012 O O . ASP A 1 253 ? 7.273 -23.133 -1.152 1.00 77.56 253 ASP A O 1
ATOM 2016 N N . ILE A 1 254 ? 5.714 -21.534 -0.963 1.00 76.06 254 ILE A N 1
ATOM 2017 C CA . ILE A 1 254 ? 4.951 -21.940 -2.160 1.00 76.06 254 ILE A CA 1
ATOM 2018 C C . ILE A 1 254 ? 5.815 -21.850 -3.428 1.00 76.06 254 ILE A C 1
ATOM 2020 O O . ILE A 1 254 ? 5.753 -22.733 -4.278 1.00 76.06 254 ILE A O 1
ATOM 2024 N N . SER A 1 255 ? 6.629 -20.799 -3.579 1.00 71.75 255 SER A N 1
ATOM 2025 C CA . SER A 1 255 ? 7.499 -20.651 -4.753 1.00 71.75 255 SER A CA 1
ATOM 2026 C C . SER A 1 255 ? 8.651 -21.662 -4.781 1.00 71.75 255 SER A C 1
ATOM 2028 O O . SER A 1 255 ? 9.012 -22.132 -5.856 1.00 71.75 255 SER A O 1
ATOM 2030 N N . GLU A 1 256 ? 9.216 -22.019 -3.623 1.00 82.31 256 GLU A N 1
ATOM 2031 C CA . GLU A 1 256 ? 10.238 -23.063 -3.500 1.00 82.31 256 GLU A CA 1
ATOM 2032 C C . GLU A 1 256 ? 9.626 -24.444 -3.741 1.00 82.31 256 GLU A C 1
ATOM 2034 O O . GLU A 1 256 ? 10.210 -25.236 -4.477 1.00 82.31 256 GLU A O 1
ATOM 2039 N N . GLU A 1 257 ? 8.428 -24.708 -3.217 1.00 84.50 257 GLU A N 1
ATOM 2040 C CA . GLU A 1 257 ? 7.694 -25.958 -3.429 1.00 84.50 257 GLU A CA 1
ATOM 2041 C C . GLU A 1 257 ? 7.362 -26.158 -4.919 1.00 84.50 257 GLU A C 1
ATOM 2043 O O . GLU A 1 257 ? 7.691 -27.199 -5.491 1.00 84.50 257 GLU A O 1
ATOM 2048 N N . GLN A 1 258 ? 6.854 -25.122 -5.597 1.00 81.62 258 GLN A N 1
ATOM 2049 C CA . GLN A 1 258 ? 6.592 -25.162 -7.042 1.00 81.62 258 GLN A CA 1
ATOM 2050 C C . GLN A 1 258 ? 7.870 -25.279 -7.888 1.00 81.62 258 GLN A C 1
ATOM 2052 O O . GLN A 1 258 ? 7.869 -25.959 -8.915 1.00 81.62 258 GLN A O 1
ATOM 2057 N N . ALA A 1 259 ? 8.973 -24.641 -7.482 1.00 81.81 259 ALA A N 1
ATOM 2058 C CA . ALA A 1 259 ? 10.249 -24.743 -8.191 1.00 81.81 259 ALA A CA 1
ATOM 2059 C C . ALA A 1 259 ? 10.877 -26.144 -8.070 1.00 81.81 259 ALA A C 1
ATOM 2061 O O . ALA A 1 259 ? 11.491 -26.630 -9.025 1.00 81.81 259 ALA A O 1
ATOM 2062 N N . VAL A 1 260 ? 10.714 -26.802 -6.919 1.00 86.00 260 VAL A N 1
ATOM 2063 C CA . VAL A 1 260 ? 11.148 -28.189 -6.698 1.00 86.00 260 VAL A CA 1
ATOM 2064 C C . VAL A 1 260 ? 10.307 -29.158 -7.5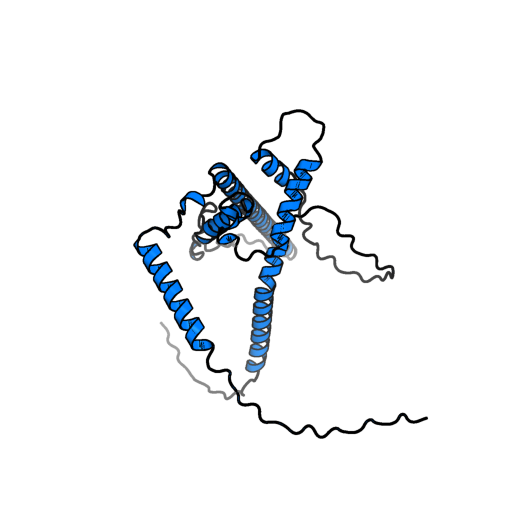29 1.00 86.00 260 VAL A C 1
ATOM 2066 O O . VAL A 1 260 ? 10.873 -30.030 -8.189 1.00 86.00 260 VAL A O 1
ATOM 2069 N N . GLU A 1 261 ? 8.987 -28.975 -7.570 1.00 84.31 261 GLU A N 1
ATOM 2070 C CA . GLU A 1 261 ? 8.079 -29.818 -8.357 1.00 84.31 261 GLU A CA 1
ATOM 2071 C C . GLU A 1 261 ? 8.372 -29.722 -9.865 1.00 84.31 261 GLU A C 1
ATOM 2073 O O . GLU A 1 261 ? 8.513 -30.743 -10.545 1.00 84.31 261 GLU A O 1
ATOM 2078 N N . TYR A 1 262 ? 8.603 -28.509 -10.382 1.00 78.81 262 TYR A N 1
ATOM 2079 C CA . TYR A 1 262 ? 8.995 -28.308 -11.781 1.00 78.81 262 TYR A CA 1
ATOM 2080 C C . TYR A 1 262 ? 10.324 -28.988 -12.123 1.00 78.81 262 TYR A C 1
ATOM 2082 O O . TYR A 1 262 ? 10.441 -29.632 -13.166 1.00 78.81 262 TYR A O 1
ATOM 2090 N N . ARG A 1 263 ? 11.327 -28.895 -11.241 1.00 76.81 263 ARG A N 1
ATOM 2091 C CA . ARG A 1 263 ? 12.629 -29.534 -11.472 1.00 76.81 263 ARG A CA 1
ATOM 2092 C C . ARG A 1 263 ? 12.534 -31.066 -11.415 1.00 76.81 263 ARG A C 1
ATOM 2094 O O . ARG A 1 263 ? 13.194 -31.723 -12.211 1.00 76.81 263 ARG A O 1
ATOM 2101 N N . GLY A 1 264 ? 11.678 -31.621 -10.553 1.00 72.94 264 GLY A N 1
ATOM 2102 C CA . GLY A 1 264 ? 11.415 -33.064 -10.486 1.00 72.94 264 GLY A CA 1
ATOM 2103 C C . GLY A 1 264 ? 10.661 -33.604 -11.705 1.00 72.94 264 GLY A C 1
ATOM 2104 O O . GLY A 1 264 ? 10.979 -34.678 -12.207 1.00 72.94 264 GLY A O 1
ATOM 2105 N N . SER A 1 265 ? 9.703 -32.841 -12.237 1.00 73.44 265 SER A N 1
ATOM 2106 C CA . SER A 1 265 ? 8.950 -33.244 -13.434 1.00 73.44 265 SER A CA 1
ATOM 2107 C C . SER A 1 265 ? 9.781 -33.224 -14.727 1.00 73.44 265 SER A C 1
ATOM 2109 O O . SER A 1 265 ? 9.527 -34.029 -15.621 1.00 73.44 265 SER A O 1
ATOM 2111 N N . ALA A 1 266 ? 10.823 -32.388 -14.809 1.00 68.06 266 ALA A N 1
ATOM 2112 C CA . ALA A 1 266 ? 11.708 -32.322 -15.975 1.00 68.06 266 ALA A CA 1
ATOM 2113 C C . ALA A 1 266 ? 12.627 -33.553 -16.128 1.00 68.06 266 ALA A C 1
ATOM 2115 O O . ALA A 1 266 ? 12.978 -33.915 -17.252 1.00 68.06 266 ALA A O 1
ATOM 2116 N N . GLU A 1 267 ? 12.997 -34.222 -15.031 1.00 64.06 267 GLU A N 1
ATOM 2117 C CA . GLU A 1 267 ? 13.848 -35.422 -15.082 1.00 64.06 267 GLU A CA 1
ATOM 2118 C C . GLU A 1 267 ? 13.086 -36.690 -15.496 1.00 64.06 267 GLU A C 1
ATOM 2120 O O . GLU A 1 267 ? 13.689 -37.607 -16.045 1.00 64.06 267 GLU A O 1
ATOM 2125 N N . VAL A 1 268 ? 11.762 -36.742 -15.318 1.00 63.31 268 VAL A N 1
ATOM 2126 C CA . VAL A 1 268 ? 10.962 -37.944 -15.629 1.00 63.31 268 VAL A CA 1
ATOM 2127 C C . VAL A 1 268 ? 10.674 -38.086 -17.132 1.00 63.31 268 VAL A C 1
ATOM 2129 O O . VAL A 1 268 ? 10.479 -39.195 -17.623 1.00 63.31 268 VAL A O 1
ATOM 2132 N N . THR A 1 269 ? 10.718 -36.997 -17.903 1.00 57.38 269 THR A N 1
ATOM 2133 C CA . THR A 1 269 ? 10.449 -37.009 -19.356 1.00 57.38 269 THR A CA 1
ATOM 2134 C C . THR A 1 269 ? 11.676 -37.182 -20.256 1.00 57.38 269 THR A C 1
ATOM 2136 O O . THR A 1 269 ? 11.517 -37.229 -21.472 1.00 57.38 269 THR A O 1
ATOM 2139 N N . SER A 1 270 ? 12.892 -37.318 -19.712 1.00 53.41 270 SER A N 1
ATOM 2140 C CA . SER A 1 270 ? 14.093 -37.610 -20.522 1.00 53.41 270 SER A CA 1
ATOM 2141 C C . SER A 1 270 ? 14.351 -39.109 -20.731 1.00 53.41 270 SER A C 1
ATOM 2143 O O . SER A 1 270 ? 15.311 -39.486 -21.405 1.00 53.41 270 SER A O 1
ATOM 2145 N N . GLY A 1 271 ? 13.467 -39.977 -20.227 1.00 53.66 271 GLY A N 1
ATOM 2146 C CA . GLY A 1 271 ? 13.435 -41.395 -20.574 1.00 53.66 271 GLY A CA 1
ATOM 2147 C C . GLY A 1 271 ? 12.926 -41.596 -21.998 1.00 53.66 271 GLY A C 1
ATOM 2148 O O . GLY A 1 271 ? 11.762 -41.929 -22.181 1.00 53.66 271 GLY A O 1
ATOM 2149 N N . VAL A 1 272 ? 13.798 -41.367 -22.983 1.00 58.06 272 VAL A N 1
ATOM 2150 C CA . VAL A 1 272 ? 13.616 -41.669 -24.410 1.00 58.06 272 VAL A CA 1
ATOM 2151 C C . VAL A 1 272 ? 13.155 -43.126 -24.572 1.00 58.06 272 VAL A C 1
ATOM 2153 O O . VAL A 1 272 ? 13.969 -44.035 -24.386 1.00 58.06 272 VAL A O 1
ATOM 2156 N N . PRO A 1 273 ? 11.886 -43.400 -24.931 1.00 52.50 273 PRO A N 1
ATOM 2157 C CA . PRO A 1 273 ? 11.498 -44.705 -25.433 1.00 52.50 273 PRO A CA 1
ATOM 2158 C C . PRO A 1 273 ? 11.944 -44.768 -26.892 1.00 52.50 273 PRO A C 1
ATOM 2160 O O . PRO A 1 273 ? 11.695 -43.848 -27.671 1.00 52.50 273 PRO A O 1
ATOM 2163 N N . GLY A 1 274 ? 12.653 -45.844 -27.213 1.00 52.09 274 GLY A N 1
ATOM 2164 C CA . GLY A 1 274 ? 13.354 -46.047 -28.467 1.00 52.09 274 GLY A CA 1
ATOM 2165 C C . GLY A 1 274 ? 12.561 -45.722 -29.731 1.00 52.09 274 GLY A C 1
ATOM 2166 O O . GLY A 1 274 ? 11.356 -45.951 -29.847 1.00 52.09 274 GLY A O 1
ATOM 2167 N N . GLU A 1 275 ? 13.329 -45.229 -30.694 1.00 52.75 275 GLU A N 1
ATOM 2168 C CA . GLU A 1 275 ? 13.010 -45.155 -32.107 1.00 52.75 275 GLU A CA 1
ATOM 2169 C C . GLU A 1 275 ? 12.399 -46.474 -32.604 1.00 52.75 275 GLU A C 1
ATOM 2171 O O . GLU A 1 275 ? 13.095 -47.457 -32.848 1.00 52.75 275 GLU A O 1
ATOM 2176 N N . HIS A 1 276 ? 11.088 -46.481 -32.827 1.00 51.75 276 HIS A N 1
ATOM 2177 C CA . HIS A 1 276 ? 10.501 -47.321 -33.860 1.00 51.75 276 HIS A CA 1
ATOM 2178 C C . HIS A 1 276 ? 10.015 -46.409 -34.977 1.00 51.75 276 HIS A C 1
ATOM 2180 O O . HIS A 1 276 ? 8.968 -45.767 -34.902 1.00 51.75 276 HIS A O 1
ATOM 2186 N N . GLY A 1 277 ? 10.853 -46.332 -36.011 1.00 56.62 277 GLY A N 1
ATOM 2187 C CA . GLY A 1 277 ? 10.556 -45.639 -37.247 1.00 56.62 277 GLY A CA 1
ATOM 2188 C C . GLY A 1 277 ? 9.263 -46.153 -37.865 1.00 56.62 277 GLY A C 1
ATOM 2189 O O . GLY A 1 277 ? 9.065 -47.354 -38.034 1.00 56.62 277 GLY A O 1
ATOM 2190 N N . THR A 1 278 ? 8.401 -45.217 -38.248 1.00 53.38 278 THR A N 1
ATOM 2191 C CA . THR A 1 278 ? 7.353 -45.482 -39.228 1.00 53.38 278 THR A CA 1
ATOM 2192 C C . THR A 1 278 ? 7.443 -44.400 -40.293 1.00 53.38 278 THR A C 1
ATOM 2194 O O . THR A 1 278 ? 7.042 -43.257 -40.092 1.00 53.38 278 THR A O 1
ATOM 2197 N N . LEU A 1 279 ? 8.050 -44.778 -41.417 1.00 53.28 279 LEU A N 1
ATOM 2198 C CA . LEU A 1 279 ? 7.969 -44.086 -42.696 1.00 53.28 279 LEU A CA 1
ATOM 2199 C C . LEU A 1 279 ? 6.491 -43.935 -43.074 1.00 53.28 279 LEU A C 1
ATOM 2201 O O . LEU A 1 279 ? 5.851 -44.921 -43.434 1.00 53.28 279 LEU A O 1
ATOM 2205 N N . VAL A 1 280 ? 5.958 -42.714 -43.033 1.00 55.12 280 VAL A N 1
ATOM 2206 C CA . VAL A 1 280 ? 4.720 -42.388 -43.748 1.00 55.12 280 VAL A CA 1
ATOM 2207 C C . VAL A 1 280 ? 5.070 -41.474 -44.909 1.00 55.12 280 VAL A C 1
ATOM 2209 O O . VAL A 1 280 ? 5.380 -40.294 -44.769 1.00 55.12 280 VAL A O 1
ATOM 2212 N N . SER A 1 281 ? 5.068 -42.130 -46.061 1.00 55.78 281 SER A N 1
ATOM 2213 C CA . SER A 1 281 ? 5.129 -41.587 -47.403 1.00 55.78 281 SER A CA 1
ATOM 2214 C C . SER A 1 281 ? 3.985 -40.605 -47.670 1.00 55.78 281 SER A C 1
ATOM 2216 O O . SER A 1 281 ? 2.827 -40.931 -47.433 1.00 55.78 281 SER A O 1
ATOM 2218 N N . GLY A 1 282 ? 4.339 -39.451 -48.240 1.00 50.88 282 GLY A N 1
ATOM 2219 C CA . GLY A 1 282 ? 3.623 -38.837 -49.358 1.00 50.88 282 GLY A CA 1
ATOM 2220 C C . GLY A 1 282 ? 2.261 -38.189 -49.098 1.00 50.88 282 GLY A C 1
ATOM 2221 O O . GLY A 1 282 ? 1.252 -38.862 -48.927 1.00 50.88 282 GLY A O 1
ATOM 2222 N N . SER A 1 283 ? 2.182 -36.879 -49.331 1.00 54.28 283 SER A N 1
ATOM 2223 C CA . SER A 1 283 ? 1.419 -36.391 -50.488 1.00 54.28 283 SER A CA 1
ATOM 2224 C C . SER A 1 283 ? 1.700 -34.921 -50.761 1.00 54.28 283 SER A C 1
ATOM 2226 O O . SER A 1 283 ? 1.458 -34.037 -49.946 1.00 54.28 283 SER A O 1
ATOM 2228 N N . VAL A 1 284 ? 2.221 -34.715 -51.963 1.00 53.28 284 VAL A N 1
ATOM 2229 C CA . VAL A 1 284 ? 2.215 -33.473 -52.721 1.00 53.28 284 VAL A CA 1
ATOM 2230 C C . VAL A 1 284 ? 0.763 -33.087 -52.988 1.00 53.28 284 VAL A C 1
ATOM 2232 O O . VAL A 1 284 ? 0.017 -33.895 -53.535 1.00 53.28 284 VAL A O 1
ATOM 2235 N N . LEU A 1 285 ? 0.380 -31.852 -52.683 1.00 53.66 285 LEU A N 1
ATOM 2236 C CA . LEU A 1 285 ? -0.728 -31.202 -53.373 1.00 53.66 285 LEU A CA 1
ATOM 2237 C C . LEU A 1 285 ? -0.358 -29.745 -53.620 1.00 53.66 285 LEU A C 1
ATOM 2239 O O . LEU A 1 285 ? -0.257 -28.930 -52.708 1.00 53.66 285 LEU A O 1
ATOM 2243 N N . ALA A 1 286 ? -0.090 -29.492 -54.895 1.00 56.09 286 ALA A N 1
ATOM 2244 C CA . ALA A 1 286 ? -0.033 -28.184 -55.501 1.00 56.09 286 ALA A CA 1
ATOM 2245 C C . ALA A 1 286 ? -1.451 -27.608 -55.612 1.00 56.09 286 ALA A C 1
ATOM 2247 O O . ALA A 1 286 ? -2.359 -28.331 -56.030 1.00 56.09 286 ALA A O 1
ATOM 2248 N N . LEU A 1 287 ? -1.600 -26.327 -55.274 1.00 51.44 287 LEU A N 1
ATOM 2249 C CA . LEU A 1 287 ? -2.223 -25.273 -56.088 1.00 51.44 287 LEU A CA 1
ATOM 2250 C C . LEU A 1 287 ? -2.098 -23.930 -55.363 1.00 51.44 287 LEU A C 1
ATOM 2252 O O . LEU A 1 287 ? -2.524 -23.854 -54.190 1.00 51.44 287 LEU A O 1
#

Secondary structure (DSSP, 8-state):
--PPPPP-------------TTHHHHHHHHHHHHHHHHHHHHHSSTT---GGGGPPPHHHHHHHHHHHHHHHHHHHHHHHHHHHHHHHHHHHHHHHHHHHHHHTT----TT-------GGGS-------TT---HHHHHHHHHHHHHHTTTSTTGGG-GGGTT--HHHHHHHHHHHHHHHHT-SSS-S-PPPHHHHHHHHHTTS-TTS-------------------------S-----HHHHHHHHHHHHHHHHHHHHHHHHHHHHHTT-----------------

Foldseek 3Di:
DDDDDDDDDDDDPPPDPPPDPPPPVVVVVVVVVVVVVVVVCVVVVVPPDPCVQLDQDPVLLVLLLVVVVVVLVVVVVVVVVVVVVVVVVVVVVVVVVVVVCVVVVPPPDVPPPPVPVPCVPVPPPPPPPSSDDDPVNVVVSSLVSLVVCCPPPPSVPPPSNPPPPVVSVVVVVVVVVVVVPVPPDDDDDDDDPSVVVVVVCVVVPVVPDPPPDPPDPDDDDDDDDDDDDDDDDDDDDPPVVVVVVVVCPVVVVVVVVVVVVVVVVVVVPVPDDDDDDDDDDDDDDDD

Sequence (287 aa):
ARAPTPPRHSSVRLSQPSLVTGGRTLRHRQRRQLVEMLEEGVETGDLQADWRIYRIPANERRAMITQYYSMKVLKRARSQTSFHECVQQAVVYEREVHQFLKFFGAESSPSHNPVTINTANMQAVSMLPFWHFTEDEFLMLIALSAQALIKTKPFKDHPANKGLPETLRRQKSKEASEAGATSSNQSITGPSVAERAAAHFKRIDPARGVPMGRLRREDTRKSRGASKATALQGKGRVDIDEVFRCFTPRLRDISEEQAVEYRGSAEVTSGVPGEHGTLVSGSVLAL

pLDDT: mean 71.6, std 19.77, range [32.81, 97.0]

Radius of gyration: 35.0 Å; chains: 1; bounding box: 77×81×104 Å

Organism: NCBI:txid73915